Protein AF-0000000071005799 (afdb_homodimer)

Organism: Aspergillus flavus (strain ATCC 200026 / FGSC A1120 / IAM 13836 / NRRL 3357 / JCM 12722 / SRRC 167) (NCBI:txid332952)

Radius of gyration: 24.57 Å; Cα contacts (8 Å, |Δi|>4): 474; chains: 2; bounding box: 62×79×65 Å

Structure (mmCIF, N/CA/C/O backbone):
data_AF-0000000071005799-model_v1
#
loop_
_entity.id
_entity.type
_entity.pdbx_description
1 polymer 'Ubiquitin-like domain-containing protein'
#
loop_
_atom_site.group_PDB
_atom_site.id
_atom_site.type_symbol
_atom_site.label_atom_id
_atom_site.label_alt_id
_atom_site.label_comp_id
_atom_site.label_asym_id
_atom_site.label_entity_id
_atom_site.label_seq_id
_atom_site.pdbx_PDB_ins_code
_atom_site.Cartn_x
_atom_site.Cartn_y
_atom_site.Cartn_z
_atom_site.occupancy
_atom_site.B_iso_or_equiv
_atom_site.auth_seq_id
_atom_site.auth_comp_id
_atom_site.auth_asym_id
_atom_site.auth_atom_id
_atom_site.pdbx_PDB_model_num
ATOM 1 N N . MET A 1 1 ? -5.711 26.5 20.875 1 90.69 1 MET A N 1
ATOM 2 C CA . MET A 1 1 ? -5.883 25.547 19.797 1 90.69 1 MET A CA 1
ATOM 3 C C . MET A 1 1 ? -4.953 25.859 18.625 1 90.69 1 MET A C 1
ATOM 5 O O . MET A 1 1 ? -4.66 27.031 18.359 1 90.69 1 MET A O 1
ATOM 9 N N . THR A 1 2 ? -4.418 24.844 18.109 1 92.56 2 THR A N 1
ATOM 10 C CA . THR A 1 2 ? -3.57 24.984 16.938 1 92.56 2 THR A CA 1
ATOM 11 C C . THR A 1 2 ? -4.281 24.438 15.695 1 92.56 2 THR A C 1
ATOM 13 O O . THR A 1 2 ? -4.777 23.312 15.695 1 92.56 2 THR A O 1
ATOM 16 N N . THR A 1 3 ? -4.379 25.281 14.727 1 92.69 3 THR A N 1
ATOM 17 C CA . THR A 1 3 ? -4.961 24.859 13.453 1 92.69 3 THR A CA 1
ATOM 18 C C . THR A 1 3 ? -3.92 24.156 12.594 1 92.69 3 THR A C 1
ATOM 20 O O . THR A 1 3 ? -2.809 24.656 12.414 1 92.69 3 THR A O 1
ATOM 23 N N . VAL A 1 4 ? -4.32 23.016 12.094 1 93.69 4 VAL A N 1
ATOM 24 C CA . VAL A 1 4 ? -3.406 22.203 11.289 1 93.69 4 VAL A CA 1
ATOM 25 C C . VAL A 1 4 ? -3.977 22.031 9.883 1 93.69 4 VAL A C 1
ATOM 27 O O . VAL A 1 4 ? -5.152 21.688 9.727 1 93.69 4 VAL A O 1
ATOM 30 N N . TYR A 1 5 ? -3.197 22.375 8.875 1 91.25 5 TYR A N 1
ATOM 31 C CA . TYR A 1 5 ? -3.424 21.984 7.484 1 91.25 5 TYR A CA 1
ATOM 32 C C . TYR A 1 5 ? -2.602 20.766 7.113 1 91.25 5 TYR A C 1
ATOM 34 O O . TYR A 1 5 ? -1.376 20.844 7.008 1 91.25 5 TYR A O 1
ATOM 42 N N . LEU A 1 6 ? -3.334 19.641 6.984 1 92.19 6 LEU A N 1
ATOM 43 C CA . LEU A 1 6 ? -2.67 18.375 6.703 1 92.19 6 LEU A CA 1
ATOM 44 C C . LEU A 1 6 ? -2.889 17.953 5.25 1 92.19 6 LEU A C 1
ATOM 46 O O . LEU A 1 6 ? -4.027 17.891 4.785 1 92.19 6 LEU A O 1
ATOM 50 N N . ARG A 1 7 ? -1.854 17.625 4.621 1 86.81 7 ARG A N 1
ATOM 51 C CA . ARG A 1 7 ? -1.967 17.141 3.248 1 86.81 7 ARG A CA 1
ATOM 52 C C . ARG A 1 7 ? -2.709 15.805 3.193 1 86.81 7 ARG A C 1
ATOM 54 O O . ARG A 1 7 ? -2.445 14.906 3.996 1 86.81 7 ARG A O 1
ATOM 61 N N . SER A 1 8 ? -3.586 15.75 2.225 1 86.94 8 SER A N 1
ATOM 62 C CA . SER A 1 8 ? -4.367 14.523 2.057 1 86.94 8 SER A CA 1
ATOM 63 C C . SER A 1 8 ? -3.947 13.766 0.803 1 86.94 8 SER A C 1
ATOM 65 O O . SER A 1 8 ? -3.133 14.258 0.018 1 86.94 8 SER A O 1
ATOM 67 N N . PRO A 1 9 ? -4.492 12.539 0.6 1 82.81 9 PRO A N 1
ATOM 68 C CA . PRO A 1 9 ? -4.129 11.711 -0.552 1 82.81 9 PRO A CA 1
ATOM 69 C C . PRO A 1 9 ? -4.449 12.383 -1.887 1 82.81 9 PRO A C 1
ATOM 71 O O . PRO A 1 9 ? -3.799 12.094 -2.895 1 82.81 9 PRO A O 1
ATOM 74 N N . ASP A 1 10 ? -5.43 13.133 -1.899 1 78.69 10 ASP A N 1
ATOM 75 C CA . ASP A 1 10 ? -5.816 13.742 -3.168 1 78.69 10 ASP A CA 1
ATOM 76 C C . ASP A 1 10 ? -5.141 15.102 -3.352 1 78.69 10 ASP A C 1
ATOM 78 O O . ASP A 1 10 ? -5.418 15.812 -4.32 1 78.69 10 ASP A O 1
ATOM 82 N N . GLY A 1 11 ? -4.332 15.445 -2.449 1 75.06 11 GLY A N 1
ATOM 83 C CA . GLY A 1 11 ? -3.576 16.688 -2.564 1 75.06 11 GLY A CA 1
ATOM 84 C C . GLY A 1 11 ? -4.25 17.859 -1.885 1 75.06 11 GLY A C 1
ATOM 85 O O . GLY A 1 11 ? -3.654 18.938 -1.751 1 75.06 11 GLY A O 1
ATOM 86 N N . ARG A 1 12 ? -5.555 17.703 -1.395 1 77.88 12 ARG A N 1
ATOM 87 C CA . ARG A 1 12 ? -6.262 18.781 -0.711 1 77.88 12 ARG A CA 1
ATOM 88 C C . ARG A 1 12 ? -6.039 18.719 0.795 1 77.88 12 ARG A C 1
ATOM 90 O O . ARG A 1 12 ? -6.137 17.641 1.396 1 77.88 12 ARG A O 1
ATOM 97 N N . PRO A 1 13 ? -5.789 19.812 1.328 1 83.56 13 PRO A N 1
ATOM 98 C CA . PRO A 1 13 ? -5.527 19.766 2.768 1 83.56 13 PRO A CA 1
ATOM 99 C C . PRO A 1 13 ? -6.781 19.484 3.588 1 83.56 13 PRO A C 1
ATOM 101 O O . PRO A 1 13 ? -7.867 19.953 3.246 1 83.56 13 PRO A O 1
ATOM 104 N N . VAL A 1 14 ? -6.656 18.688 4.59 1 90.19 14 VAL A N 1
ATOM 105 C CA . VAL A 1 14 ? -7.645 18.516 5.652 1 90.19 14 VAL A CA 1
ATOM 106 C C . VAL A 1 14 ? -7.324 19.469 6.812 1 90.19 14 VAL A C 1
ATOM 108 O O . VAL A 1 14 ? -6.168 19.562 7.238 1 90.19 14 VAL A O 1
ATOM 111 N N . VAL A 1 15 ? -8.328 20.156 7.25 1 91.75 15 VAL A N 1
ATOM 112 C CA . VAL A 1 15 ? -8.117 21.156 8.297 1 91.75 15 VAL A CA 1
ATOM 113 C C . VAL A 1 15 ? -8.781 20.688 9.594 1 91.75 15 VAL A C 1
ATOM 115 O O . VAL A 1 15 ? -9.93 20.234 9.578 1 91.75 15 VAL A O 1
ATOM 118 N N . PHE A 1 16 ? -8.023 20.75 10.633 1 94.44 16 PHE A N 1
ATOM 119 C CA . PHE A 1 16 ? -8.57 20.422 11.945 1 94.44 16 PHE A CA 1
ATOM 120 C C . PHE A 1 16 ? -7.816 21.156 13.047 1 94.44 16 PHE A C 1
ATOM 122 O O . PHE A 1 16 ? -6.773 21.75 12.797 1 94.44 16 PHE A O 1
ATOM 129 N N . GLU A 1 17 ? -8.352 21.172 14.25 1 96 17 GLU A N 1
ATOM 130 C CA . GLU A 1 17 ? -7.758 21.859 15.398 1 96 17 GLU A CA 1
ATOM 131 C C . GLU A 1 17 ? -7.207 20.844 16.406 1 96 17 GLU A C 1
ATOM 133 O O . GLU A 1 17 ? -7.77 19.766 16.594 1 96 17 GLU A O 1
ATOM 138 N N . MET A 1 18 ? -6.09 21.266 16.906 1 96.06 18 MET A N 1
ATOM 139 C CA . MET A 1 18 ? -5.477 20.484 17.969 1 96.06 18 MET A CA 1
ATOM 140 C C . MET A 1 18 ? -5.285 21.328 19.219 1 96.06 18 MET A C 1
ATOM 142 O O . MET A 1 18 ? -5 22.531 19.141 1 96.06 18 MET A O 1
ATOM 146 N N . PRO A 1 19 ? -5.453 20.719 20.422 1 94.75 19 PRO A N 1
ATOM 147 C CA . PRO A 1 19 ? -5.188 21.453 21.656 1 94.75 19 PRO A CA 1
ATOM 148 C C . PRO A 1 19 ? -3.785 22.062 21.688 1 94.75 19 PRO A C 1
ATOM 150 O O . PRO A 1 19 ? -2.85 21.5 21.109 1 94.75 19 PRO A O 1
ATOM 153 N N . ASP A 1 20 ? -3.545 23.109 22.438 1 89.44 20 ASP A N 1
ATOM 154 C CA . ASP A 1 20 ? -2.297 23.859 22.484 1 89.44 20 ASP A CA 1
ATOM 155 C C . ASP A 1 20 ? -1.166 23.016 23.062 1 89.44 20 ASP A C 1
ATOM 157 O O . ASP A 1 20 ? 0.006 23.25 22.766 1 89.44 20 ASP A O 1
ATOM 161 N N . ASN A 1 21 ? -1.52 22.062 23.875 1 94.69 21 ASN A N 1
ATOM 162 C CA . ASN A 1 21 ? -0.493 21.25 24.516 1 94.69 21 ASN A CA 1
ATOM 163 C C . ASN A 1 21 ? -0.248 19.953 23.734 1 94.69 21 ASN A C 1
ATOM 165 O O . ASN A 1 21 ? 0.374 19.031 24.266 1 94.69 21 ASN A O 1
ATOM 169 N N . SER A 1 22 ? -0.708 19.922 22.484 1 96.81 22 SER A N 1
ATOM 170 C CA . SER A 1 22 ? -0.5 18.734 21.672 1 96.81 22 SER A CA 1
ATOM 171 C C . SER A 1 22 ? 0.942 18.641 21.188 1 96.81 22 SER A C 1
ATOM 173 O O . SER A 1 22 ? 1.582 19.656 20.922 1 96.81 22 SER A O 1
ATOM 175 N N . THR A 1 23 ? 1.395 17.422 21.047 1 97.75 23 THR A N 1
ATOM 176 C CA . THR A 1 23 ? 2.736 17.156 20.531 1 97.75 23 THR A CA 1
ATOM 177 C C . THR A 1 23 ? 2.686 16.703 19.078 1 97.75 23 THR A C 1
ATOM 179 O O . THR A 1 23 ? 1.604 16.484 18.531 1 97.75 23 THR A O 1
ATOM 182 N N . VAL A 1 24 ? 3.846 16.547 18.516 1 97.69 24 VAL A N 1
ATOM 183 C CA . VAL A 1 24 ? 3.953 16.078 17.141 1 97.69 24 VAL A CA 1
ATOM 184 C C . VAL A 1 24 ? 3.465 14.641 17.031 1 97.69 24 VAL A C 1
ATOM 186 O O . VAL A 1 24 ? 2.836 14.258 16.047 1 97.69 24 VAL A O 1
ATOM 189 N N . VAL A 1 25 ? 3.701 13.844 18.062 1 97.38 25 VAL A N 1
ATOM 190 C CA . VAL A 1 25 ? 3.207 12.469 18.062 1 97.38 25 VAL A CA 1
ATOM 191 C C . VAL A 1 25 ? 1.68 12.469 18.062 1 97.38 25 VAL A C 1
ATOM 193 O O . VAL A 1 25 ? 1.053 11.664 17.359 1 97.38 25 VAL A O 1
ATOM 196 N N . ASP A 1 26 ? 1.092 13.352 18.828 1 97.69 26 ASP A N 1
ATOM 197 C CA . ASP A 1 26 ? -0.359 13.508 18.812 1 97.69 26 ASP A CA 1
ATOM 198 C C . ASP A 1 26 ? -0.853 13.859 17.406 1 97.69 26 ASP A C 1
ATOM 200 O O . ASP A 1 26 ? -1.878 13.344 16.953 1 97.69 26 ASP A O 1
ATOM 204 N N . LEU A 1 27 ? -0.133 14.734 16.812 1 97.75 27 LEU A N 1
ATOM 205 C CA . LEU A 1 27 ? -0.478 15.18 15.461 1 97.75 27 LEU A CA 1
ATOM 206 C C . LEU A 1 27 ? -0.455 14.008 14.484 1 97.75 27 LEU A C 1
ATOM 208 O O . LEU A 1 27 ? -1.369 13.859 13.664 1 97.75 27 LEU A O 1
ATOM 212 N N . VAL A 1 28 ? 0.558 13.203 14.523 1 97.25 28 VAL A N 1
ATOM 213 C CA . VAL A 1 28 ? 0.684 12.062 13.625 1 97.25 28 VAL A CA 1
ATOM 214 C C . VAL A 1 28 ? -0.489 11.109 13.844 1 97.25 28 VAL A C 1
ATOM 216 O O . VAL A 1 28 ? -1.118 10.664 12.875 1 97.25 28 VAL A O 1
ATOM 219 N N . ASN A 1 29 ? -0.794 10.852 15.047 1 97.19 29 ASN A N 1
ATOM 220 C CA . ASN A 1 29 ? -1.911 9.969 15.359 1 97.19 29 ASN A CA 1
ATOM 221 C C . ASN A 1 29 ? -3.236 10.547 14.867 1 97.19 29 ASN A C 1
ATOM 223 O O . ASN A 1 29 ? -4.02 9.844 14.227 1 97.19 29 ASN A O 1
ATOM 227 N N . ARG A 1 30 ? -3.453 11.789 15.18 1 97.38 30 ARG A N 1
ATOM 228 C CA . ARG A 1 30 ? -4.664 12.469 14.727 1 97.38 30 ARG A CA 1
ATOM 229 C C . ARG A 1 30 ? -4.719 12.531 13.203 1 97.38 30 ARG A C 1
ATOM 231 O O . ARG A 1 30 ? -5.789 12.383 12.609 1 97.38 30 ARG A O 1
ATOM 238 N N . GLY A 1 31 ? -3.553 12.75 12.594 1 96.75 31 GLY A N 1
ATOM 239 C CA . GLY A 1 31 ? -3.473 12.805 11.148 1 96.75 31 GLY A CA 1
ATOM 240 C C . GLY A 1 31 ? -3.967 11.539 10.469 1 96.75 31 GLY A C 1
ATOM 241 O O . GLY A 1 31 ? -4.719 11.609 9.492 1 96.75 31 GLY A O 1
ATOM 242 N N . PHE A 1 32 ? -3.566 10.438 11.008 1 96.12 32 PHE A N 1
ATOM 243 C CA . PHE A 1 32 ? -4.035 9.172 10.438 1 96.12 32 PHE A CA 1
ATOM 244 C C . PHE A 1 32 ? -5.551 9.07 10.531 1 96.12 32 PHE A C 1
ATOM 246 O O . PHE A 1 32 ? -6.203 8.578 9.609 1 96.12 32 PHE A O 1
ATOM 253 N N . GLN A 1 33 ? -6.098 9.508 11.578 1 95.94 33 GLN A N 1
ATOM 254 C CA . GLN A 1 33 ? -7.539 9.469 11.789 1 95.94 33 GLN A CA 1
ATOM 255 C C . GLN A 1 33 ? -8.258 10.391 10.805 1 95.94 33 GLN A C 1
ATOM 257 O O . GLN A 1 33 ? -9.25 9.992 10.188 1 95.94 33 GLN A O 1
ATOM 262 N N . GLU A 1 34 ? -7.727 11.57 10.672 1 95.81 34 GLU A N 1
ATOM 263 C CA . GLU A 1 34 ? -8.352 12.555 9.805 1 95.81 34 GLU A CA 1
ATOM 264 C C . GLU A 1 34 ? -8.266 12.133 8.336 1 95.81 34 GLU A C 1
ATOM 266 O O . GLU A 1 34 ? -9.18 12.398 7.555 1 95.81 34 GLU A O 1
ATOM 271 N N . LEU A 1 35 ? -7.164 11.523 8.023 1 93.88 35 LEU A N 1
ATOM 272 C CA . LEU A 1 35 ? -6.945 11.094 6.652 1 93.88 35 LEU A CA 1
ATOM 273 C C . LEU A 1 35 ? -7.688 9.789 6.367 1 93.88 35 LEU A C 1
ATOM 275 O O . LEU A 1 35 ? -7.832 9.398 5.207 1 93.88 35 LEU A O 1
ATOM 279 N N . LYS A 1 36 ? -8.133 9.109 7.406 1 91.94 36 LYS A N 1
ATOM 280 C CA . LYS A 1 36 ? -8.812 7.824 7.301 1 91.94 36 LYS A CA 1
ATOM 281 C C . LYS A 1 36 ? -7.941 6.793 6.598 1 91.94 36 LYS A C 1
ATOM 283 O O . LYS A 1 36 ? -8.398 6.113 5.672 1 91.94 36 LYS A O 1
ATOM 288 N N . ILE A 1 37 ? -6.668 6.828 6.914 1 91 37 ILE A N 1
ATOM 289 C CA . ILE A 1 37 ? -5.75 5.82 6.391 1 91 37 ILE A CA 1
ATOM 290 C C . ILE A 1 37 ? -5.176 5 7.543 1 91 37 ILE A C 1
ATOM 292 O O . ILE A 1 37 ? -5.188 5.441 8.695 1 91 37 ILE A O 1
ATOM 296 N N . LYS A 1 38 ? -4.742 3.842 7.191 1 83.31 38 LYS A N 1
ATOM 297 C CA . LYS A 1 38 ? -4.125 2.982 8.195 1 83.31 38 LYS A CA 1
ATOM 298 C C . LYS A 1 38 ? -2.787 3.551 8.664 1 83.31 38 LYS A C 1
ATOM 300 O O . LYS A 1 38 ? -1.974 3.984 7.844 1 83.31 38 LYS A O 1
ATOM 305 N N . PRO A 1 39 ? -2.619 3.533 9.969 1 89.12 39 PRO A N 1
ATOM 306 C CA . PRO A 1 39 ? -1.32 3.994 10.469 1 89.12 39 PRO A CA 1
ATOM 307 C C . PRO A 1 39 ? -0.152 3.184 9.914 1 89.12 39 PRO A C 1
ATOM 309 O O . PRO A 1 39 ? -0.272 1.969 9.727 1 89.12 39 PRO A O 1
ATOM 312 N N . MET A 1 40 ? 0.857 3.836 9.57 1 88.06 40 MET A N 1
ATOM 313 C CA . MET A 1 40 ? 2.076 3.191 9.094 1 88.06 40 MET A CA 1
ATOM 314 C C . MET A 1 40 ? 3.246 3.475 10.031 1 88.06 40 MET A C 1
ATOM 316 O O . MET A 1 40 ? 3.398 4.598 10.516 1 88.06 40 MET A O 1
ATOM 320 N N . GLU A 1 41 ? 3.934 2.439 10.141 1 83.81 41 GLU A N 1
ATOM 321 C CA . GLU A 1 41 ? 5.117 2.588 10.984 1 83.81 41 GLU A CA 1
ATOM 322 C C . GLU A 1 41 ? 6.098 3.596 10.383 1 83.81 41 GLU A C 1
ATOM 324 O O . GLU A 1 41 ? 6.188 3.73 9.164 1 83.81 41 GLU A O 1
ATOM 329 N N . PHE A 1 42 ? 6.785 4.434 11.234 1 88.75 42 PHE A N 1
ATOM 330 C CA . PHE A 1 42 ? 7.879 5.336 10.891 1 88.75 42 PHE A CA 1
ATOM 331 C C . PHE A 1 42 ? 7.344 6.602 10.234 1 88.75 42 PHE A C 1
ATOM 333 O O . PHE A 1 42 ? 8.109 7.383 9.664 1 88.75 42 PHE A O 1
ATOM 340 N N . ALA A 1 43 ? 6.027 6.652 10.273 1 93.81 43 ALA A N 1
ATOM 341 C CA . ALA A 1 43 ? 5.469 7.898 9.75 1 93.81 43 ALA A CA 1
ATOM 342 C C . ALA A 1 43 ? 5.914 9.094 10.586 1 93.81 43 ALA A C 1
ATOM 344 O O . ALA A 1 43 ? 5.949 9.023 11.82 1 93.81 43 ALA A O 1
ATOM 345 N N . LYS A 1 44 ? 6.281 10.164 9.922 1 94.62 44 LYS A N 1
ATOM 346 C CA . LYS A 1 44 ? 6.695 11.406 10.555 1 94.62 44 LYS A CA 1
ATOM 347 C C . LYS A 1 44 ? 5.918 12.594 10 1 94.62 44 LYS A C 1
ATOM 349 O O . LYS A 1 44 ? 5.34 12.516 8.914 1 94.62 44 LYS A O 1
ATOM 354 N N . ALA A 1 45 ? 5.926 13.586 10.797 1 95.56 45 ALA A N 1
ATOM 355 C CA . ALA A 1 45 ? 5.348 14.844 10.352 1 95.56 45 ALA A CA 1
ATOM 356 C C . ALA A 1 45 ? 6.426 15.789 9.82 1 95.56 45 ALA A C 1
ATOM 358 O O . ALA A 1 45 ? 7.52 15.867 10.391 1 95.56 45 ALA A O 1
ATOM 359 N N . TYR A 1 46 ? 6.078 16.5 8.742 1 92.44 46 TYR A N 1
ATOM 360 C CA . TYR A 1 46 ? 7.012 17.422 8.109 1 92.44 46 TYR A CA 1
ATOM 361 C C . TYR A 1 46 ? 6.363 18.797 7.895 1 92.44 46 TYR A C 1
ATOM 363 O O . TYR A 1 46 ? 5.188 18.875 7.535 1 92.44 46 TYR A O 1
ATOM 371 N N . MET A 1 47 ? 7.105 19.75 8.109 1 90.56 47 MET A N 1
ATOM 372 C CA . MET A 1 47 ? 6.84 21.094 7.605 1 90.56 47 MET A CA 1
ATOM 373 C C . MET A 1 47 ? 7.848 21.484 6.527 1 90.56 47 MET A C 1
ATOM 375 O O . MET A 1 47 ? 9.031 21.656 6.816 1 90.56 47 MET A O 1
ATOM 379 N N . GLY A 1 48 ? 7.309 21.469 5.293 1 82 48 GLY A N 1
ATOM 380 C CA . GLY A 1 48 ? 8.281 21.531 4.215 1 82 48 GLY A CA 1
ATOM 381 C C . GLY A 1 48 ? 9.188 20.312 4.168 1 82 48 GLY A C 1
ATOM 382 O O . GLY A 1 48 ? 8.711 19.172 4.152 1 82 48 GLY A O 1
ATOM 383 N N . ASP A 1 49 ? 10.477 20.562 4.215 1 83.25 49 ASP A N 1
ATOM 384 C CA . ASP A 1 49 ? 11.438 19.469 4.137 1 83.25 49 ASP A CA 1
ATOM 385 C C . ASP A 1 49 ? 11.961 19.094 5.523 1 83.25 49 ASP A C 1
ATOM 387 O O . ASP A 1 49 ? 12.758 18.172 5.664 1 83.25 49 ASP A O 1
ATOM 391 N N . GLN A 1 50 ? 11.398 19.719 6.504 1 88.06 50 GLN A N 1
ATOM 392 C CA . GLN A 1 50 ? 11.906 19.5 7.852 1 88.06 50 GLN A CA 1
ATOM 393 C C . GLN A 1 50 ? 11.008 18.547 8.625 1 88.06 50 GLN A C 1
ATOM 395 O O . GLN A 1 50 ? 9.805 18.766 8.742 1 88.06 50 GLN A O 1
ATOM 400 N N . SER A 1 51 ? 11.641 17.531 9.055 1 93.12 51 SER A N 1
ATOM 401 C CA . SER A 1 51 ? 10.914 16.625 9.938 1 93.12 51 SER A CA 1
ATOM 402 C C . SER A 1 51 ? 10.773 17.219 11.336 1 93.12 51 SER A C 1
ATOM 404 O O . SER A 1 51 ? 11.711 17.812 11.867 1 93.12 51 SER A O 1
ATOM 406 N N . LEU A 1 52 ? 9.625 17.031 11.922 1 96.19 52 LEU A N 1
ATOM 407 C CA . LEU A 1 52 ? 9.359 17.562 13.258 1 96.19 52 LEU A CA 1
ATOM 408 C C . LEU A 1 52 ? 9.672 16.516 14.32 1 96.19 52 LEU A C 1
ATOM 410 O O . LEU A 1 52 ? 9.242 15.359 14.219 1 96.19 52 LEU A O 1
ATOM 414 N N . PRO A 1 53 ? 10.453 16.906 15.367 1 96.19 53 PRO A N 1
ATOM 415 C CA . PRO A 1 53 ? 10.711 15.953 16.453 1 96.19 53 PRO A CA 1
ATOM 416 C C . PRO A 1 53 ? 9.438 15.516 17.156 1 96.19 53 PRO A C 1
ATOM 418 O O . PRO A 1 53 ? 8.602 16.359 17.516 1 96.19 53 PRO A O 1
ATOM 421 N N . VAL A 1 54 ? 9.281 14.25 17.422 1 94.44 54 VAL A N 1
ATOM 422 C CA . VAL A 1 54 ? 8.031 13.609 17.844 1 94.44 54 VAL A CA 1
ATOM 423 C C . VAL A 1 54 ? 7.602 14.156 19.203 1 94.44 54 VAL A C 1
ATOM 425 O O . VAL A 1 54 ? 6.41 14.219 19.5 1 94.44 54 VAL A O 1
ATOM 428 N N . ASN A 1 55 ? 8.492 14.625 20 1 96.06 55 ASN A N 1
ATOM 429 C CA . ASN A 1 55 ? 8.164 15.023 21.359 1 96.06 55 ASN A CA 1
ATOM 430 C C . ASN A 1 55 ? 7.914 16.516 21.469 1 96.06 55 ASN A C 1
ATOM 432 O O . ASN A 1 55 ? 7.492 17.016 22.516 1 96.06 55 ASN A O 1
ATOM 436 N N . ASP A 1 56 ? 8.156 17.25 20.406 1 96.81 56 ASP A N 1
ATOM 437 C CA . ASP A 1 56 ? 7.965 18.688 20.453 1 96.81 56 ASP A CA 1
ATOM 438 C C . ASP A 1 56 ? 6.488 19.047 20.594 1 96.81 56 ASP A C 1
ATOM 440 O O . ASP A 1 56 ? 5.621 18.344 20.078 1 96.81 56 ASP A O 1
ATOM 444 N N . LEU A 1 57 ? 6.301 20.125 21.297 1 96.62 57 LEU A N 1
ATOM 445 C CA . LEU A 1 57 ? 4.973 20.734 21.281 1 96.62 57 LEU A CA 1
ATOM 446 C C . LEU A 1 57 ? 4.695 21.391 19.938 1 96.62 57 LEU A C 1
ATOM 448 O O . LEU A 1 57 ? 5.586 22 19.344 1 96.62 57 LEU A O 1
ATOM 452 N N . LEU A 1 58 ? 3.467 21.297 19.406 1 95.88 58 LEU A N 1
ATOM 453 C CA . LEU A 1 58 ? 3.105 21.891 18.125 1 95.88 58 LEU A CA 1
ATOM 454 C C . LEU A 1 58 ? 3.348 23.391 18.125 1 95.88 58 LEU A C 1
ATOM 456 O O . LEU A 1 58 ? 3.807 23.953 17.125 1 95.88 58 LEU A O 1
ATOM 460 N N . LYS A 1 59 ? 3.045 24.016 19.281 1 92.56 59 LYS A N 1
ATOM 461 C CA . LYS A 1 59 ? 3.15 25.469 19.391 1 92.56 59 LYS A CA 1
ATOM 462 C C . LYS A 1 59 ? 4.582 25.938 19.141 1 92.56 59 LYS A C 1
ATOM 464 O O . LYS A 1 59 ? 4.805 27.094 18.75 1 92.56 59 LYS A O 1
ATOM 469 N N . GLU A 1 60 ? 5.547 25.078 19.359 1 93.25 60 GLU A N 1
ATOM 470 C CA . GLU A 1 60 ? 6.953 25.422 19.156 1 93.25 60 GLU A CA 1
ATOM 471 C C . GLU A 1 60 ? 7.262 25.578 17.672 1 93.25 60 GLU A C 1
ATOM 473 O O . GLU A 1 60 ? 8.297 26.156 17.312 1 93.25 60 GLU A O 1
ATOM 478 N N . HIS A 1 61 ? 6.426 25.078 16.828 1 93 61 HIS A N 1
ATOM 479 C CA . HIS A 1 61 ? 6.66 25.125 15.398 1 93 61 HIS A CA 1
ATOM 480 C C . HIS A 1 61 ? 5.789 26.188 14.727 1 93 61 HIS A C 1
ATOM 482 O O . HIS A 1 61 ? 5.777 26.297 13.5 1 93 61 HIS A O 1
ATOM 488 N N . GLN A 1 62 ? 5.02 26.828 15.516 1 89.19 62 GLN A N 1
ATOM 489 C CA . GLN A 1 62 ? 4.23 27.953 15.008 1 89.19 62 GLN A CA 1
ATOM 490 C C . GLN A 1 62 ? 5.039 29.234 15.008 1 89.19 62 GLN A C 1
ATOM 492 O O . GLN A 1 62 ? 5.758 29.531 15.969 1 89.19 62 GLN A O 1
ATOM 497 N N . SER A 1 63 ? 5.059 29.938 13.852 1 81.44 63 SER A N 1
ATOM 498 C CA . SER A 1 63 ? 5.777 31.219 13.781 1 81.44 63 SER A CA 1
ATOM 499 C C . SER A 1 63 ? 5.137 32.25 14.688 1 81.44 63 SER A C 1
ATOM 501 O O . SER A 1 63 ? 5.836 33.031 15.328 1 81.44 63 SER A O 1
ATOM 503 N N . ASP A 1 64 ? 3.838 32.375 14.641 1 82.06 64 ASP A N 1
ATOM 504 C CA . ASP A 1 64 ? 3.059 33.281 15.469 1 82.06 64 ASP A CA 1
ATOM 505 C C . ASP A 1 64 ? 1.834 32.594 16.047 1 82.06 64 ASP A C 1
ATOM 507 O O . ASP A 1 64 ? 1.387 31.562 15.531 1 82.06 64 ASP A O 1
ATOM 511 N N . GLU A 1 65 ? 1.494 33.219 17.078 1 77.62 65 GLU A N 1
ATOM 512 C CA . GLU A 1 65 ? 0.283 32.688 17.688 1 77.62 65 GLU A CA 1
ATOM 513 C C . GLU A 1 65 ? -0.892 32.719 16.719 1 77.62 65 GLU A C 1
ATOM 515 O O . GLU A 1 65 ? -1.104 33.719 16.031 1 77.62 65 GLU A O 1
ATOM 520 N N . GLY A 1 66 ? -1.49 31.625 16.531 1 77.69 66 GLY A N 1
ATOM 521 C CA . GLY A 1 66 ? -2.691 31.594 15.711 1 77.69 66 GLY A CA 1
ATOM 522 C C . GLY A 1 66 ? -2.426 31.156 14.281 1 77.69 66 GLY A C 1
ATOM 523 O O . GLY A 1 66 ? -3.361 30.922 13.516 1 77.69 66 GLY A O 1
ATOM 524 N N . VAL A 1 67 ? -1.073 31.172 13.914 1 83.94 67 VAL A N 1
ATOM 525 C CA . VAL A 1 67 ? -0.751 30.766 12.555 1 83.94 67 VAL A CA 1
ATOM 526 C C . VAL A 1 67 ? -0.905 29.25 12.422 1 83.94 67 VAL A C 1
ATOM 528 O O . VAL A 1 67 ? -0.445 28.484 13.281 1 83.94 67 VAL A O 1
ATOM 531 N N . ALA A 1 68 ? -1.57 28.859 11.438 1 88.5 68 ALA A N 1
ATOM 532 C CA . ALA A 1 68 ? -1.828 27.438 11.195 1 88.5 68 ALA A CA 1
ATOM 533 C C . ALA A 1 68 ? -0.547 26.703 10.805 1 88.5 68 ALA A C 1
ATOM 535 O O . ALA A 1 68 ? 0.346 27.297 10.195 1 88.5 68 ALA A O 1
ATOM 536 N N . LEU A 1 69 ? -0.485 25.516 11.242 1 91.5 69 LEU A N 1
ATOM 537 C CA . LEU A 1 69 ? 0.635 24.656 10.852 1 91.5 69 LEU A CA 1
ATOM 538 C C . LEU A 1 69 ? 0.335 23.922 9.547 1 91.5 69 LEU A C 1
ATOM 540 O O . LEU A 1 69 ? -0.692 23.25 9.438 1 91.5 69 LEU A O 1
ATOM 544 N N . GLU A 1 70 ? 1.172 24.062 8.609 1 89 70 GLU A N 1
ATOM 545 C CA . GLU A 1 70 ? 1.103 23.281 7.375 1 89 70 GLU A CA 1
ATOM 546 C C . GLU A 1 70 ? 2.021 22.062 7.434 1 89 70 GLU A C 1
ATOM 548 O O . GLU A 1 70 ? 3.246 22.203 7.434 1 89 70 GLU A O 1
ATOM 553 N N . VAL A 1 71 ? 1.327 20.922 7.453 1 91.69 71 VAL A N 1
ATOM 554 C CA . VAL A 1 71 ? 2.137 19.734 7.711 1 91.69 71 VAL A CA 1
ATOM 555 C C . VAL A 1 71 ? 1.78 18.641 6.711 1 91.69 71 VAL A C 1
ATOM 557 O O . VAL A 1 71 ? 0.714 18.672 6.09 1 91.69 71 VAL A O 1
ATOM 560 N N . ARG A 1 72 ? 2.637 17.75 6.508 1 91.12 72 ARG A N 1
ATOM 561 C CA . ARG A 1 72 ? 2.4 16.484 5.812 1 91.12 72 ARG A CA 1
ATOM 562 C C . ARG A 1 72 ? 2.963 15.312 6.605 1 91.12 72 ARG A C 1
ATOM 564 O O . ARG A 1 72 ? 3.908 15.469 7.379 1 91.12 72 ARG A O 1
ATOM 571 N N . LEU A 1 73 ? 2.311 14.25 6.406 1 93.75 73 LEU A N 1
ATOM 572 C CA . LEU A 1 73 ? 2.871 13 6.926 1 93.75 73 LEU A CA 1
ATOM 573 C C . LEU A 1 73 ? 3.627 12.25 5.832 1 93.75 73 LEU A C 1
ATOM 575 O O . LEU A 1 73 ? 3.264 12.328 4.656 1 93.75 73 LEU A O 1
ATOM 579 N N . ALA A 1 74 ? 4.676 11.609 6.242 1 92.38 74 ALA A N 1
ATOM 580 C CA . ALA A 1 74 ? 5.438 10.844 5.254 1 92.38 74 ALA A CA 1
ATOM 581 C C . ALA A 1 74 ? 6.148 9.664 5.902 1 92.38 74 ALA A C 1
ATOM 583 O O . ALA A 1 74 ? 6.414 9.672 7.105 1 92.38 74 ALA A O 1
ATOM 584 N N . VAL A 1 75 ? 6.398 8.727 5.121 1 91 75 VAL A N 1
ATOM 585 C CA . VAL A 1 75 ? 7.234 7.582 5.48 1 91 75 VAL A CA 1
ATOM 586 C C . VAL A 1 75 ? 8.414 7.484 4.516 1 91 75 VAL A C 1
ATOM 588 O O . VAL A 1 75 ? 8.375 8.039 3.414 1 91 75 VAL A O 1
ATOM 591 N N . PRO A 1 76 ? 9.484 6.82 4.938 1 87.88 76 PRO A N 1
ATOM 592 C CA . PRO A 1 76 ? 10.625 6.645 4.031 1 87.88 76 PRO A CA 1
ATOM 593 C C . PRO A 1 76 ? 10.234 5.949 2.729 1 87.88 76 PRO A C 1
ATOM 595 O O . PRO A 1 76 ? 9.344 5.094 2.723 1 87.88 76 PRO A O 1
ATOM 598 N N . ASN A 1 77 ? 10.922 6.227 1.654 1 85.12 77 ASN A N 1
ATOM 599 C CA . ASN A 1 77 ? 10.656 5.668 0.331 1 85.12 77 ASN A CA 1
ATOM 600 C C . ASN A 1 77 ? 10.734 4.145 0.338 1 85.12 77 ASN A C 1
ATOM 602 O O . ASN A 1 77 ? 10.016 3.48 -0.412 1 85.12 77 ASN A O 1
ATOM 606 N N . GLU A 1 78 ? 11.602 3.641 1.23 1 87.12 78 GLU A N 1
ATOM 607 C CA . GLU A 1 78 ? 11.75 2.191 1.307 1 87.12 78 GLU A CA 1
ATOM 608 C C . GLU A 1 78 ? 10.438 1.522 1.715 1 87.12 78 GLU A C 1
ATOM 610 O O . GLU A 1 78 ? 10.094 0.456 1.202 1 87.12 78 GLU A O 1
ATOM 615 N N . ILE A 1 79 ? 9.789 2.178 2.57 1 88.81 79 ILE A N 1
ATOM 616 C CA . ILE A 1 79 ? 8.516 1.655 3.053 1 88.81 79 ILE A CA 1
ATOM 617 C C . ILE A 1 79 ? 7.461 1.783 1.96 1 88.81 79 ILE A C 1
ATOM 619 O O . ILE A 1 79 ? 6.688 0.852 1.723 1 88.81 79 ILE A O 1
ATOM 623 N N . LEU A 1 80 ? 7.453 2.943 1.343 1 88.81 80 LEU A N 1
ATOM 624 C CA . LEU A 1 80 ? 6.508 3.146 0.249 1 88.81 80 LEU A CA 1
ATOM 625 C C . LEU A 1 80 ? 6.766 2.154 -0.88 1 88.81 80 LEU A C 1
ATOM 627 O O . LEU A 1 80 ? 5.82 1.617 -1.466 1 88.81 80 LEU A O 1
ATOM 631 N N . TYR A 1 81 ? 8.078 1.952 -1.194 1 88.25 81 TYR A N 1
ATOM 632 C CA . TYR A 1 81 ? 8.469 1.016 -2.244 1 88.25 81 TYR A CA 1
ATOM 633 C C . TYR A 1 81 ? 7.891 -0.37 -1.975 1 88.25 81 TYR A C 1
ATOM 635 O O . TYR A 1 81 ? 7.301 -0.988 -2.863 1 88.25 81 TYR A O 1
ATOM 643 N N . ASP A 1 82 ? 7.965 -0.798 -0.782 1 89.38 82 ASP A N 1
ATOM 644 C CA . ASP A 1 82 ? 7.449 -2.111 -0.406 1 89.38 82 ASP A CA 1
ATOM 645 C C . ASP A 1 82 ? 5.934 -2.172 -0.57 1 89.38 82 ASP A C 1
ATOM 647 O O . ASP A 1 82 ? 5.391 -3.18 -1.033 1 89.38 82 ASP A O 1
ATOM 651 N N . SER A 1 83 ? 5.324 -1.115 -0.211 1 89.5 83 SER A N 1
ATOM 652 C CA . SER A 1 83 ? 3.875 -1.056 -0.345 1 89.5 83 SER A CA 1
ATOM 653 C C . SER A 1 83 ? 3.451 -1.099 -1.81 1 89.5 83 SER A C 1
ATOM 655 O O . SER A 1 83 ? 2.512 -1.811 -2.168 1 89.5 83 SER A O 1
ATOM 657 N N . VAL A 1 84 ? 4.117 -0.374 -2.578 1 88.81 84 VAL A N 1
ATOM 658 C CA . VAL A 1 84 ? 3.793 -0.316 -4 1 88.81 84 VAL A CA 1
ATOM 659 C C . VAL A 1 84 ? 4.039 -1.679 -4.641 1 88.81 84 VAL A C 1
ATOM 661 O O . VAL A 1 84 ? 3.254 -2.131 -5.477 1 88.81 84 VAL A O 1
ATOM 664 N N . ARG A 1 85 ? 5.074 -2.35 -4.27 1 89.81 85 ARG A N 1
ATOM 665 C CA . ARG A 1 85 ? 5.363 -3.689 -4.773 1 89.81 85 ARG A CA 1
ATOM 666 C C . ARG A 1 85 ? 4.238 -4.66 -4.426 1 89.81 85 ARG A C 1
ATOM 668 O O . ARG A 1 85 ? 3.865 -5.504 -5.242 1 89.81 85 ARG A O 1
ATOM 675 N N . SER A 1 86 ? 3.762 -4.512 -3.244 1 91.19 86 SER A N 1
ATOM 676 C CA . SER A 1 86 ? 2.65 -5.359 -2.828 1 91.19 86 SER A CA 1
ATOM 677 C C . SER A 1 86 ? 1.413 -5.109 -3.684 1 91.19 86 SER A C 1
ATOM 679 O O . SER A 1 86 ? 0.748 -6.055 -4.113 1 91.19 86 SER A O 1
ATOM 681 N N . ILE A 1 87 ? 1.185 -3.889 -3.9 1 90 87 ILE A N 1
ATOM 682 C CA . ILE A 1 87 ? 0.029 -3.529 -4.715 1 90 87 ILE A CA 1
ATOM 683 C C . ILE A 1 87 ? 0.185 -4.109 -6.117 1 90 87 ILE A C 1
ATOM 685 O O . ILE A 1 87 ? -0.76 -4.676 -6.672 1 90 87 ILE A O 1
ATOM 689 N N . ALA A 1 88 ? 1.311 -4.016 -6.633 1 87.88 88 ALA A N 1
ATOM 690 C CA . ALA A 1 88 ? 1.583 -4.516 -7.98 1 87.88 88 ALA A CA 1
ATOM 691 C C . ALA A 1 88 ? 1.405 -6.031 -8.047 1 87.88 88 ALA A C 1
ATOM 693 O O . ALA A 1 88 ? 0.84 -6.551 -9.016 1 87.88 88 ALA A O 1
ATOM 694 N N . ALA A 1 89 ? 1.867 -6.629 -7.059 1 89.19 89 ALA A N 1
ATOM 695 C CA . ALA A 1 89 ? 1.83 -8.086 -7.031 1 89.19 89 ALA A CA 1
ATOM 696 C C . ALA A 1 89 ? 0.402 -8.594 -6.852 1 89.19 89 ALA A C 1
ATOM 698 O O . ALA A 1 89 ? 0.052 -9.672 -7.352 1 89.19 89 ALA A O 1
ATOM 699 N N . LEU A 1 90 ? -0.41 -7.797 -6.176 1 90.5 90 LEU A N 1
ATOM 700 C CA . LEU A 1 90 ? -1.697 -8.32 -5.727 1 90.5 90 LEU A CA 1
ATOM 701 C C . LEU A 1 90 ? -2.844 -7.676 -6.5 1 90.5 90 LEU A C 1
ATOM 703 O O . LEU A 1 90 ? -4.012 -7.875 -6.168 1 90.5 90 LEU A O 1
ATOM 707 N N . SER A 1 91 ? -2.488 -6.891 -7.402 1 84 91 SER A N 1
ATOM 708 C CA . SER A 1 91 ? -3.525 -6.297 -8.242 1 84 91 SER A CA 1
ATOM 709 C C . SER A 1 91 ? -4.223 -7.355 -9.086 1 84 91 SER A C 1
ATOM 711 O O . SER A 1 91 ? -3.609 -8.359 -9.469 1 84 91 SER A O 1
ATOM 713 N N . SER A 1 92 ? -5.488 -7.195 -9.414 1 74.06 92 SER A N 1
ATOM 714 C CA . SER A 1 92 ? -6.32 -8.172 -10.109 1 74.06 92 SER A CA 1
ATOM 715 C C . SER A 1 92 ? -6.051 -8.156 -11.609 1 74.06 92 SER A C 1
ATOM 717 O O . SER A 1 92 ? -6.609 -8.969 -12.352 1 74.06 92 SER A O 1
ATOM 719 N N . ASP A 1 93 ? -5.211 -7.309 -12.039 1 67.31 93 ASP A N 1
ATOM 720 C CA . ASP A 1 93 ? -4.957 -7.27 -13.477 1 67.31 93 ASP A CA 1
ATOM 721 C C . ASP A 1 93 ? -4.488 -8.633 -13.984 1 67.31 93 ASP A C 1
ATOM 723 O O . ASP A 1 93 ? -3.795 -9.359 -13.273 1 67.31 93 ASP A O 1
ATOM 727 N N . THR A 1 94 ? -5.156 -9.125 -14.953 1 58.72 94 THR A N 1
ATOM 728 C CA . THR A 1 94 ? -4.891 -10.438 -15.516 1 58.72 94 THR A CA 1
ATOM 729 C C . THR A 1 94 ? -3.553 -10.453 -16.25 1 58.72 94 THR A C 1
ATOM 731 O O . THR A 1 94 ? -3.229 -9.508 -16.984 1 58.72 94 THR A O 1
ATOM 734 N N . VAL A 1 95 ? -2.609 -11.102 -15.727 1 56.25 95 VAL A N 1
ATOM 735 C CA . VAL A 1 95 ? -1.392 -11.383 -16.484 1 56.25 95 VAL A CA 1
ATOM 736 C C . VAL A 1 95 ? -1.493 -12.758 -17.125 1 56.25 95 VAL A C 1
ATOM 738 O O . VAL A 1 95 ? -1.997 -13.703 -16.516 1 56.25 95 VAL A O 1
ATOM 741 N N . TYR A 1 96 ? -1.505 -12.703 -18.469 1 53.94 96 TYR A N 1
ATOM 742 C CA . TYR A 1 96 ? -1.482 -14 -19.141 1 53.94 96 TYR A CA 1
ATOM 743 C C . TYR A 1 96 ? -0.072 -14.578 -19.156 1 53.94 96 TYR A C 1
ATOM 745 O O . TYR A 1 96 ? 0.894 -13.859 -19.438 1 53.94 96 TYR A O 1
ATOM 753 N N . PHE A 1 97 ? 0.058 -15.695 -18.375 1 54.41 97 PHE A N 1
ATOM 754 C CA . PHE A 1 97 ? 1.319 -16.422 -18.375 1 54.41 97 PHE A CA 1
ATOM 755 C C . PHE A 1 97 ? 1.289 -17.562 -19.375 1 54.41 97 PHE A C 1
ATOM 757 O O . PHE A 1 97 ? 0.335 -18.344 -19.422 1 54.41 97 PHE A O 1
ATOM 764 N N . THR A 1 98 ? 1.908 -17.406 -20.484 1 52 98 THR A N 1
A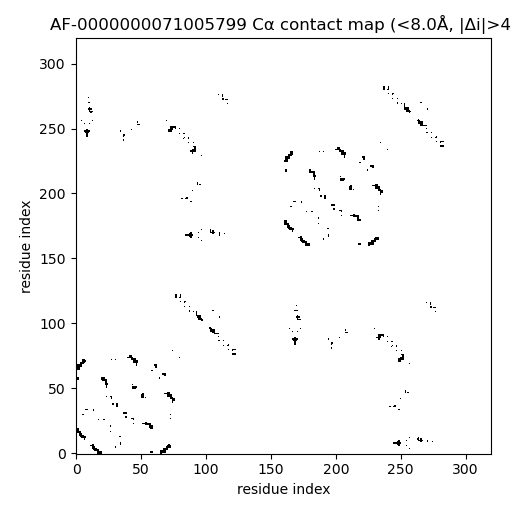TOM 765 C CA . THR A 1 98 ? 2.088 -18.531 -21.391 1 52 98 THR A CA 1
ATOM 766 C C . THR A 1 98 ? 3.418 -19.234 -21.125 1 52 98 THR A C 1
ATOM 768 O O . THR A 1 98 ? 4.484 -18.656 -21.328 1 52 98 THR A O 1
ATOM 771 N N . PRO A 1 99 ? 3.338 -20.438 -20.531 1 52.44 99 PRO A N 1
ATOM 772 C CA . PRO A 1 99 ? 4.594 -21.156 -20.312 1 52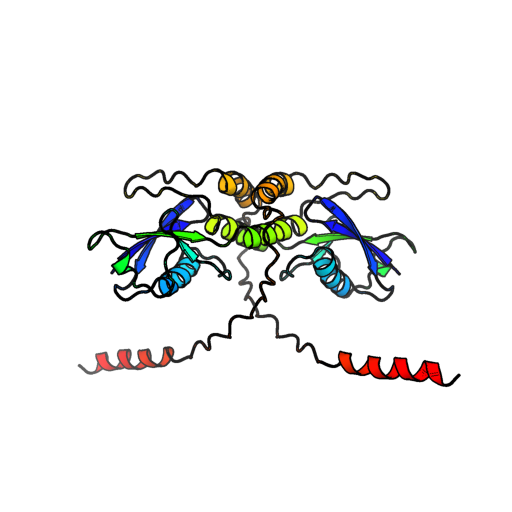.44 99 PRO A CA 1
ATOM 773 C C . PRO A 1 99 ? 5.484 -21.203 -21.547 1 52.44 99 PRO A C 1
ATOM 775 O O . PRO A 1 99 ? 5 -21.469 -22.656 1 52.44 99 PRO A O 1
ATOM 778 N N . GLY A 1 100 ? 6.848 -21 -21.203 1 53 100 GLY A N 1
ATOM 779 C CA . GLY A 1 100 ? 7.773 -21.078 -22.328 1 53 100 GLY A CA 1
ATOM 780 C C . GLY A 1 100 ? 7.879 -19.781 -23.109 1 53 100 GLY A C 1
ATOM 781 O O . GLY A 1 100 ? 8.758 -19.625 -23.953 1 53 100 GLY A O 1
ATOM 782 N N . LYS A 1 101 ? 6.75 -19.234 -23.219 1 52.72 101 LYS A N 1
ATOM 783 C CA . LYS A 1 101 ? 6.84 -17.984 -23.969 1 52.72 101 LYS A CA 1
ATOM 784 C C . LYS A 1 101 ? 7.18 -16.828 -23.031 1 52.72 101 LYS A C 1
ATOM 786 O O . LYS A 1 101 ? 6.77 -16.812 -21.859 1 52.72 101 LYS A O 1
ATOM 791 N N . GLU A 1 102 ? 8.258 -16.344 -23.203 1 45.5 102 GLU A N 1
ATOM 792 C CA . GLU A 1 102 ? 8.797 -15.227 -22.422 1 45.5 102 GLU A CA 1
ATOM 793 C C . GLU A 1 102 ? 7.691 -14.289 -21.969 1 45.5 102 GLU A C 1
ATOM 795 O O . GLU A 1 102 ? 7.73 -13.773 -20.844 1 45.5 102 GLU A O 1
ATOM 800 N N . LYS A 1 103 ? 6.961 -13.562 -22.922 1 47.25 103 LYS A N 1
ATOM 801 C CA . LYS A 1 103 ? 6.566 -12.18 -22.672 1 47.25 103 LYS A CA 1
ATOM 802 C C . LYS A 1 103 ? 5.312 -12.109 -21.797 1 47.25 103 LYS A C 1
ATOM 804 O O . LYS A 1 103 ? 4.203 -12.352 -22.281 1 47.25 103 LYS A O 1
ATOM 809 N N . ASN A 1 104 ? 5.391 -12.617 -20.75 1 47.75 104 ASN A N 1
ATOM 810 C CA . ASN A 1 104 ? 4.32 -12.352 -19.797 1 47.75 104 ASN A CA 1
ATOM 811 C C . ASN A 1 104 ? 3.857 -10.898 -19.859 1 47.75 104 ASN A C 1
ATOM 813 O O . ASN A 1 104 ? 4.668 -9.977 -19.734 1 47.75 104 ASN A O 1
ATOM 817 N N . MET A 1 105 ? 2.887 -10.695 -20.875 1 47 105 MET A N 1
ATOM 818 C CA . MET A 1 105 ? 2.402 -9.32 -20.953 1 47 105 MET A CA 1
ATOM 819 C C . MET A 1 105 ? 1.858 -8.859 -19.609 1 47 105 MET A C 1
ATOM 821 O O . MET A 1 105 ? 1.05 -9.555 -18.984 1 47 105 MET A O 1
ATOM 825 N N . PRO A 1 106 ? 2.404 -8.156 -18.938 1 48.91 106 PRO A N 1
ATOM 826 C CA . PRO A 1 106 ? 1.974 -7.629 -17.641 1 48.91 106 PRO A CA 1
ATOM 827 C C . PRO A 1 106 ? 0.548 -7.086 -17.672 1 48.91 106 PRO A C 1
ATOM 829 O O . PRO A 1 106 ? 0.085 -6.613 -18.703 1 48.91 106 PRO A O 1
ATOM 832 N N . PRO A 1 107 ? -0.328 -7.68 -16.906 1 54.12 107 PRO A N 1
ATOM 833 C CA . PRO A 1 107 ? -1.57 -6.906 -16.844 1 54.12 107 PRO A CA 1
ATOM 834 C C . PRO A 1 107 ? -1.323 -5.398 -16.766 1 54.12 107 PRO A C 1
ATOM 836 O O . PRO A 1 107 ? -0.481 -4.945 -15.984 1 54.12 107 PRO A O 1
ATOM 839 N N . GLN A 1 108 ? -1.533 -4.648 -17.922 1 57.97 108 GLN A N 1
ATOM 840 C CA . GLN A 1 108 ? -1.066 -3.357 -18.406 1 57.97 108 GLN A CA 1
ATOM 841 C C . GLN A 1 108 ? -1.556 -2.217 -17.531 1 57.97 108 GLN A C 1
ATOM 843 O O . GLN A 1 108 ? -0.814 -1.27 -17.25 1 57.97 108 GLN A O 1
ATOM 848 N N . THR A 1 109 ? -2.744 -2.398 -16.75 1 64.88 109 THR A N 1
ATOM 849 C CA . THR A 1 109 ? -3.229 -1.07 -16.391 1 64.88 109 THR A CA 1
ATOM 850 C C . THR A 1 109 ? -2.596 -0.599 -15.078 1 64.88 109 THR A C 1
ATOM 852 O O . THR A 1 109 ? -1.999 0.479 -15.031 1 64.88 109 THR A O 1
ATOM 855 N N . VAL A 1 110 ? -2.625 -1.503 -14.008 1 71.19 110 VAL A N 1
ATOM 856 C CA . VAL A 1 110 ? -2.111 -1.064 -12.719 1 71.19 110 VAL A CA 1
ATOM 857 C C . VAL A 1 110 ? -0.587 -0.992 -12.766 1 71.19 110 VAL A C 1
ATOM 859 O O . VAL A 1 110 ? 0.009 -0.015 -12.305 1 71.19 110 VAL A O 1
ATOM 862 N N . LEU A 1 111 ? -0.019 -1.908 -13.477 1 74.44 111 LEU A N 1
ATOM 863 C CA . LEU A 1 111 ? 1.437 -1.979 -13.539 1 74.44 111 LEU A CA 1
ATOM 864 C C . LEU A 1 111 ? 2.008 -0.797 -14.312 1 74.44 111 LEU A C 1
ATOM 866 O O . LEU A 1 111 ? 3.104 -0.321 -14.008 1 74.44 111 LEU A O 1
ATOM 870 N N . THR A 1 112 ? 1.209 -0.349 -15.227 1 74.56 112 THR A N 1
ATOM 871 C CA . THR A 1 112 ? 1.651 0.781 -16.031 1 74.56 112 THR A CA 1
ATOM 872 C C . THR A 1 112 ? 1.864 2.018 -15.164 1 74.56 112 THR A C 1
ATOM 874 O O . THR A 1 112 ? 2.77 2.814 -15.422 1 74.56 112 THR A O 1
ATOM 877 N N . TYR A 1 113 ? 1.09 2.096 -14.156 1 75.38 113 TYR A N 1
ATOM 878 C CA . TYR A 1 113 ? 1.202 3.24 -13.258 1 75.38 113 TYR A CA 1
ATOM 879 C C . TYR A 1 113 ? 2.225 2.977 -12.164 1 75.38 113 TYR A C 1
ATOM 881 O O . TYR A 1 113 ? 2.902 3.898 -11.703 1 75.38 113 TYR A O 1
ATOM 889 N N . LEU A 1 114 ? 2.357 1.754 -11.875 1 82.88 114 LEU A N 1
ATOM 890 C CA . LEU A 1 114 ? 3.123 1.443 -10.672 1 82.88 114 LEU A CA 1
ATOM 891 C C . LEU A 1 114 ? 4.605 1.284 -10.992 1 82.88 114 LEU A C 1
ATOM 893 O O . LEU A 1 114 ? 5.461 1.593 -10.164 1 82.88 114 LEU A O 1
ATOM 897 N N . LEU A 1 115 ? 4.891 0.884 -12.211 1 80.62 115 LEU A N 1
ATOM 898 C CA . LEU A 1 115 ? 6.285 0.611 -12.547 1 80.62 115 LEU A CA 1
ATOM 899 C C . LEU A 1 115 ? 7.121 1.882 -12.469 1 80.62 115 LEU A C 1
ATOM 901 O O . LEU A 1 115 ? 8.156 1.906 -11.797 1 80.62 115 LEU A O 1
ATOM 905 N N . PRO A 1 116 ? 6.699 2.996 -13.094 1 79 116 PRO A N 1
ATOM 906 C CA . PRO A 1 116 ? 7.477 4.23 -12.953 1 79 116 PRO A CA 1
ATOM 907 C C . PRO A 1 116 ? 7.57 4.703 -11.5 1 79 116 PRO A C 1
ATOM 909 O O . PRO A 1 116 ? 8.602 5.246 -11.094 1 79 116 PRO A O 1
ATOM 912 N N . LEU A 1 117 ? 6.508 4.492 -10.789 1 82.06 117 LEU A N 1
ATOM 913 C CA . LEU A 1 117 ? 6.5 4.859 -9.375 1 82.06 117 LEU A CA 1
ATOM 914 C C . LEU A 1 117 ? 7.512 4.035 -8.594 1 82.06 117 LEU A C 1
ATOM 916 O O . LEU A 1 117 ? 8.242 4.57 -7.758 1 82.06 117 LEU A O 1
ATOM 920 N N . MET A 1 118 ? 7.539 2.756 -8.852 1 83.69 118 MET A N 1
ATOM 921 C CA . MET A 1 118 ? 8.5 1.874 -8.188 1 83.69 118 MET A CA 1
ATOM 922 C C . MET A 1 118 ? 9.93 2.287 -8.508 1 83.69 118 MET A C 1
ATOM 924 O O . MET A 1 118 ? 10.797 2.264 -7.633 1 83.69 118 MET A O 1
ATOM 928 N N . ASP A 1 119 ? 10.141 2.668 -9.672 1 82.19 119 ASP A N 1
ATOM 929 C CA . ASP A 1 119 ? 11.469 3.129 -10.07 1 82.19 119 ASP A CA 1
ATOM 930 C C . ASP A 1 119 ? 11.852 4.406 -9.328 1 82.19 119 ASP A C 1
ATOM 932 O O . ASP A 1 119 ? 13.008 4.578 -8.93 1 82.19 119 ASP A O 1
ATOM 936 N N . HIS A 1 120 ? 10.891 5.211 -9.141 1 79.19 120 HIS A N 1
ATOM 937 C CA . HIS A 1 120 ? 11.109 6.469 -8.445 1 79.19 120 HIS A CA 1
ATOM 938 C C . HIS A 1 120 ? 11.391 6.238 -6.961 1 79.19 120 HIS A C 1
ATOM 940 O O . HIS A 1 120 ? 12.18 6.957 -6.352 1 79.19 120 HIS A O 1
ATOM 946 N N . LEU A 1 121 ? 10.766 5.215 -6.414 1 81.31 121 LEU A N 1
ATOM 947 C CA . LEU A 1 121 ? 10.82 4.977 -4.977 1 81.31 121 LEU A CA 1
ATOM 948 C C . LEU A 1 121 ? 11.969 4.043 -4.621 1 81.31 121 LEU A C 1
ATOM 950 O O . LEU A 1 121 ? 12.297 3.875 -3.445 1 81.31 121 LEU A O 1
ATOM 954 N N . LYS A 1 122 ? 12.523 3.406 -5.668 1 80.25 122 LYS A N 1
ATOM 955 C CA . LYS A 1 122 ? 13.539 2.387 -5.434 1 80.25 122 LYS A CA 1
ATOM 956 C C . LYS A 1 122 ? 14.688 2.938 -4.59 1 80.25 122 LYS A C 1
ATOM 958 O O . LYS A 1 122 ? 15.25 3.988 -4.906 1 80.25 122 LYS A O 1
ATOM 963 N N . PRO A 1 123 ? 14.875 2.289 -3.367 1 72.31 123 PRO A N 1
ATOM 964 C CA . PRO A 1 123 ? 15.992 2.756 -2.533 1 72.31 123 PRO A CA 1
ATOM 965 C C . PRO A 1 123 ? 17.328 2.742 -3.268 1 72.31 123 PRO A C 1
ATOM 967 O O . PRO A 1 123 ? 17.547 1.908 -4.152 1 72.31 123 PRO A O 1
ATOM 970 N N . SER A 1 124 ? 18.156 3.814 -3.191 1 62.53 124 SER A N 1
ATOM 971 C CA . SER A 1 124 ? 19.484 3.854 -3.795 1 62.53 124 SER A CA 1
ATOM 972 C C . SER A 1 124 ? 20.359 2.719 -3.277 1 62.53 124 SER A C 1
ATOM 974 O O . SER A 1 124 ? 20.172 2.246 -2.154 1 62.53 124 SER A O 1
ATOM 976 N N . LYS A 1 125 ? 21.078 1.858 -4.02 1 53.41 125 LYS A N 1
ATOM 977 C CA . LYS A 1 125 ? 22 0.781 -3.684 1 53.41 125 LYS A CA 1
ATOM 978 C C . LYS A 1 125 ? 22.797 1.112 -2.422 1 53.41 125 LYS A C 1
ATOM 980 O O . LYS A 1 125 ? 23.328 0.216 -1.768 1 53.41 125 LYS A O 1
ATOM 985 N N . GLU A 1 126 ? 23.453 2.275 -2.225 1 42.75 126 GLU A N 1
ATOM 986 C CA . GLU A 1 126 ? 24.547 2.35 -1.254 1 42.75 126 GLU A CA 1
ATOM 987 C C . GLU A 1 126 ? 24.016 2.287 0.176 1 42.75 126 GLU A C 1
ATOM 989 O O . GLU A 1 126 ? 24.797 2.248 1.131 1 42.75 126 GLU A O 1
ATOM 994 N N . VAL A 1 127 ? 23.016 2.941 0.638 1 36.5 127 VAL A N 1
ATOM 995 C CA . VAL A 1 127 ? 22.859 2.896 2.088 1 36.5 127 VAL A CA 1
ATOM 996 C C . VAL A 1 127 ? 22.547 1.468 2.533 1 36.5 127 VAL A C 1
ATOM 998 O O . VAL A 1 127 ? 21.625 0.835 2.016 1 36.5 127 VAL A O 1
ATOM 1001 N N . VAL A 1 128 ? 23.453 0.747 3.182 1 31.8 128 VAL A N 1
ATOM 1002 C CA . VAL A 1 128 ? 23.453 -0.526 3.895 1 31.8 128 VAL A CA 1
ATOM 1003 C C . VAL A 1 128 ? 22.125 -0.713 4.621 1 31.8 128 VAL A C 1
ATOM 1005 O O . VAL A 1 128 ? 21.688 0.161 5.375 1 31.8 128 VAL A O 1
ATOM 1008 N N . GLN A 1 129 ? 21.266 -1.439 4.18 1 33.53 129 GLN A N 1
ATOM 1009 C CA . GLN A 1 129 ? 19.984 -1.869 4.762 1 33.53 129 GLN A CA 1
ATOM 1010 C C . GLN A 1 129 ? 20.109 -2.041 6.273 1 33.53 129 GLN A C 1
ATOM 1012 O O . GLN A 1 129 ? 20.812 -2.939 6.75 1 33.53 129 GLN A O 1
ATOM 1017 N N . ASN A 1 130 ? 20.297 -1.013 7.039 1 29.2 130 ASN A N 1
ATOM 1018 C CA . ASN A 1 130 ? 20.047 -1.37 8.438 1 29.2 130 ASN A CA 1
ATOM 1019 C C . ASN A 1 130 ? 18.797 -2.221 8.586 1 29.2 130 ASN A C 1
ATOM 1021 O O . ASN A 1 130 ? 17.766 -1.932 7.969 1 29.2 130 ASN A O 1
ATOM 1025 N N . GLU A 1 131 ? 18.938 -3.424 8.938 1 30.88 131 GLU A N 1
ATOM 1026 C CA . GLU A 1 131 ? 17.953 -4.426 9.328 1 30.88 131 GLU A CA 1
ATOM 1027 C C . GLU A 1 131 ? 16.766 -3.779 10.047 1 30.88 131 GLU A C 1
ATOM 1029 O O . GLU A 1 131 ? 16.906 -3.285 11.164 1 30.88 131 GLU A O 1
ATOM 1034 N N . TYR A 1 132 ? 16.094 -2.926 9.445 1 26 132 TYR A N 1
ATOM 1035 C CA . TYR A 1 132 ? 14.906 -2.559 10.188 1 26 132 TYR A CA 1
ATOM 1036 C C . TYR A 1 132 ? 14.211 -3.793 10.758 1 26 132 TYR A C 1
ATOM 1038 O O . TYR A 1 132 ? 13.781 -4.668 10 1 26 132 TYR A O 1
ATOM 1046 N N . VAL A 1 133 ? 14.766 -4.273 11.852 1 26.59 133 VAL A N 1
ATOM 1047 C CA . VAL A 1 133 ? 14.031 -5.281 12.609 1 26.59 133 VAL A CA 1
ATOM 1048 C C . VAL A 1 133 ? 12.602 -4.805 12.867 1 26.59 133 VAL A C 1
ATOM 1050 O O . VAL A 1 133 ? 12.398 -3.768 13.5 1 26.59 133 VAL A O 1
ATOM 1053 N N . TRP A 1 134 ? 11.766 -5.109 12.055 1 26.73 134 TRP A N 1
ATOM 1054 C CA . TRP A 1 134 ? 10.344 -4.922 12.328 1 26.73 134 TRP A CA 1
ATOM 1055 C C . TRP A 1 134 ? 10.023 -5.25 13.781 1 26.73 134 TRP A C 1
ATOM 1057 O O . TRP A 1 134 ? 10.047 -6.418 14.18 1 26.73 134 TRP A O 1
ATOM 1067 N N . HIS A 1 135 ? 10.539 -4.438 14.656 1 25.64 135 HIS A N 1
ATOM 1068 C CA . HIS A 1 135 ? 10.008 -4.691 15.992 1 25.64 135 HIS A CA 1
ATOM 1069 C C . HIS A 1 135 ? 8.492 -4.531 16.031 1 25.64 135 HIS A C 1
ATOM 1071 O O . HIS A 1 135 ? 7.957 -3.541 15.523 1 25.64 135 HIS A O 1
ATOM 1077 N N . SER A 1 136 ? 7.852 -5.539 16.203 1 24.88 136 SER A N 1
ATOM 1078 C CA . SER A 1 136 ? 6.426 -5.527 16.516 1 24.88 136 SER A CA 1
ATOM 1079 C C . SER A 1 136 ? 6.086 -4.461 17.547 1 24.88 136 SER A C 1
ATOM 1081 O O . SER A 1 136 ? 6.684 -4.422 18.625 1 24.88 136 SER A O 1
ATOM 1083 N N . LEU A 1 137 ? 5.852 -3.336 17.172 1 25.69 137 LEU A N 1
ATOM 1084 C CA . LEU A 1 137 ? 5.418 -2.377 18.188 1 25.69 137 LEU A CA 1
ATOM 1085 C C . LEU A 1 137 ? 4.633 -3.07 19.297 1 25.69 137 LEU A C 1
ATOM 1087 O O . LEU A 1 137 ? 3.814 -3.951 19.031 1 25.69 137 LEU A O 1
ATOM 1091 N N . PRO A 1 138 ? 5.16 -2.943 20.516 1 25.25 138 PRO A N 1
ATOM 1092 C CA . PRO A 1 138 ? 4.383 -3.496 21.625 1 25.25 138 PRO A CA 1
ATOM 1093 C C . PRO A 1 138 ? 2.895 -3.17 21.531 1 25.25 138 PRO A C 1
ATOM 1095 O O . PRO A 1 138 ? 2.52 -2.164 20.922 1 25.25 138 PRO A O 1
ATOM 1098 N N . ARG A 1 139 ? 2.039 -4.141 21.719 1 28.5 139 ARG A N 1
ATOM 1099 C CA . ARG A 1 139 ? 0.6 -4.012 21.922 1 28.5 139 ARG A CA 1
ATOM 1100 C C . ARG A 1 139 ? 0.277 -2.801 22.797 1 28.5 139 ARG A C 1
ATOM 1102 O O . ARG A 1 139 ? 0.685 -2.734 23.953 1 28.5 139 ARG A O 1
ATOM 1109 N N . LEU A 1 140 ? 0.268 -1.723 22.422 1 24.92 140 LEU A N 1
ATOM 1110 C CA . LEU A 1 140 ? -0.306 -0.673 23.266 1 24.92 140 LEU A CA 1
ATOM 1111 C C . LEU A 1 140 ? -1.577 -1.16 23.953 1 24.92 140 LEU A C 1
ATOM 1113 O O . LEU A 1 140 ? -2.543 -1.537 23.281 1 24.92 140 LEU A O 1
ATOM 1117 N N . ASP A 1 141 ? -1.436 -1.714 25.125 1 24.86 141 ASP A N 1
ATOM 1118 C CA . ASP A 1 141 ? -2.533 -1.966 26.062 1 24.86 141 ASP A CA 1
ATOM 1119 C C . ASP A 1 141 ? -3.482 -0.772 26.125 1 24.86 141 ASP A C 1
ATOM 1121 O O . ASP A 1 141 ? -3.131 0.279 26.672 1 24.86 141 ASP A O 1
ATOM 1125 N N . ILE A 1 142 ? -4.168 -0.562 25.172 1 26.48 142 ILE A N 1
ATOM 1126 C CA . ILE A 1 142 ? -5.27 0.388 25.266 1 26.48 142 ILE A CA 1
ATOM 1127 C C . ILE A 1 142 ? -6.105 0.085 26.5 1 26.48 142 ILE A C 1
ATOM 1129 O O . ILE A 1 142 ? -6.75 -0.963 26.594 1 26.48 142 ILE A O 1
ATOM 1133 N N . SER A 1 143 ? -5.609 0.327 27.656 1 24.78 143 SER A N 1
ATOM 1134 C CA . SER A 1 143 ? -6.359 0.352 28.906 1 24.78 143 SER A CA 1
ATOM 1135 C C . SER A 1 143 ? -7.738 0.97 28.703 1 24.78 143 SER A C 1
ATOM 1137 O O . SER A 1 143 ? -7.875 1.999 28.047 1 24.78 143 SER A O 1
ATOM 1139 N N . THR A 1 144 ? -8.727 0.145 28.938 1 27.11 144 THR A N 1
ATOM 1140 C CA . THR A 1 144 ? -10.18 0.243 29.062 1 27.11 144 THR A CA 1
ATOM 1141 C C . THR A 1 144 ? -10.57 1.419 29.938 1 27.11 144 THR A C 1
ATOM 1143 O O . THR A 1 144 ? -11.695 1.479 30.438 1 27.11 144 THR A O 1
ATOM 1146 N N . ALA A 1 145 ? -9.617 2.271 30.266 1 26.94 145 ALA A N 1
ATOM 1147 C CA . ALA A 1 145 ? -10.016 3.188 31.344 1 26.94 145 ALA A CA 1
ATOM 1148 C C . ALA A 1 145 ? -11.164 4.09 30.875 1 26.94 145 ALA A C 1
ATOM 1150 O O . ALA A 1 145 ? -11.688 4.879 31.672 1 26.94 145 ALA A O 1
ATOM 1151 N N . THR A 1 146 ? -11.398 4.148 29.625 1 23.92 146 THR A N 1
ATOM 1152 C CA . THR A 1 146 ? -12.117 5.406 29.469 1 23.92 146 THR A CA 1
ATOM 1153 C C . THR A 1 146 ? -13.57 5.254 29.922 1 23.92 146 THR A C 1
ATOM 1155 O O . THR A 1 146 ? -14.273 6.25 30.109 1 23.92 146 THR A O 1
ATOM 1158 N N . ALA A 1 147 ? -14.109 4.051 29.906 1 26.36 147 ALA A N 1
ATOM 1159 C CA . ALA A 1 147 ? -15.547 4.223 29.703 1 26.36 147 ALA A CA 1
ATOM 1160 C C . ALA A 1 147 ? -16.203 4.812 30.953 1 26.36 147 ALA A C 1
ATOM 1162 O O . ALA A 1 147 ? -17.406 5.098 30.938 1 26.36 147 ALA A O 1
ATOM 1163 N N . ASN A 1 148 ? -15.523 4.668 32 1 23.03 148 ASN A N 1
ATOM 1164 C CA . ASN A 1 148 ? -16.438 4.777 33.125 1 23.03 148 ASN A CA 1
ATOM 1165 C C . ASN A 1 148 ? -16.875 6.219 33.375 1 23.03 148 ASN A C 1
ATOM 1167 O O . ASN A 1 148 ? -17.562 6.508 34.344 1 23.03 148 ASN A O 1
ATOM 1171 N N . ARG A 1 149 ? -16.094 7.043 32.781 1 27.64 149 ARG A N 1
ATOM 1172 C CA . ARG A 1 149 ? -16.312 8.336 33.438 1 27.64 149 ARG A CA 1
ATOM 1173 C C . ARG A 1 149 ? -17.656 8.93 33.062 1 27.64 149 ARG A C 1
ATOM 1175 O O . ARG A 1 149 ? -18.109 9.898 33.656 1 27.64 149 ARG A O 1
ATOM 1182 N N . SER A 1 150 ? -18.156 8.484 31.938 1 23.7 150 SER A N 1
ATOM 1183 C CA . SER A 1 150 ? -19.203 9.406 31.516 1 23.7 150 SER A CA 1
ATOM 1184 C C . SER A 1 150 ? -20.5 9.195 32.312 1 23.7 150 SER A C 1
ATOM 1186 O O . SER A 1 150 ? -21.516 9.828 32.031 1 23.7 150 SER A O 1
ATOM 1188 N N . ALA A 1 151 ? -20.516 8.078 32.969 1 27.77 151 ALA A N 1
ATOM 1189 C CA . ALA A 1 151 ? -21.875 7.871 33.5 1 27.77 151 ALA A CA 1
ATOM 1190 C C . ALA A 1 151 ? -22.266 8.984 34.438 1 27.77 151 ALA A C 1
ATOM 1192 O O . ALA A 1 151 ? -23.453 9.164 34.75 1 27.77 151 ALA A O 1
ATOM 1193 N N . ASP A 1 152 ? -21.25 9.445 35 1 23.66 152 ASP A N 1
ATOM 1194 C CA . ASP A 1 152 ? -21.672 10.266 36.125 1 23.66 152 ASP A CA 1
ATOM 1195 C C . ASP A 1 152 ? -22.25 11.594 35.656 1 23.66 152 ASP A C 1
ATOM 1197 O O . ASP A 1 152 ? -22.797 12.359 36.469 1 23.66 152 ASP A O 1
ATOM 1201 N N . TYR A 1 153 ? -21.891 11.953 34.469 1 23.48 153 TYR A N 1
ATOM 1202 C CA . TYR A 1 153 ? -22.234 13.344 34.219 1 23.48 153 TYR A CA 1
ATOM 1203 C C . TYR A 1 153 ? -23.734 13.523 34.031 1 23.48 153 TYR A C 1
ATOM 1205 O O . TYR A 1 153 ? -24.234 14.648 34.031 1 23.48 153 TYR A O 1
ATOM 1213 N N . LEU A 1 154 ? -24.359 12.445 33.562 1 28.78 154 LEU A N 1
ATOM 1214 C CA . LEU A 1 154 ? -25.75 12.727 33.281 1 28.78 154 LEU A CA 1
ATOM 1215 C C . LEU A 1 154 ? -26.5 13.086 34.531 1 28.78 154 LEU A C 1
ATOM 1217 O O . LEU A 1 154 ? -27.547 13.734 34.5 1 28.78 154 LEU A O 1
ATOM 1221 N N . ARG A 1 155 ? -26.078 12.492 35.531 1 28.17 155 ARG A N 1
ATOM 1222 C CA . ARG A 1 155 ? -26.984 12.57 36.688 1 28.17 155 ARG A CA 1
ATOM 1223 C C . ARG A 1 155 ? -27.016 13.984 37.25 1 28.17 155 ARG A C 1
ATOM 1225 O O . ARG A 1 155 ? -27.906 14.32 38.031 1 28.17 155 ARG A O 1
ATOM 1232 N N . ARG A 1 156 ? -25.875 14.641 37 1 30.3 156 ARG A N 1
ATOM 1233 C CA . ARG A 1 156 ? -25.891 15.789 37.906 1 30.3 156 ARG A CA 1
ATOM 1234 C C . ARG A 1 156 ? -26.844 16.875 37.406 1 30.3 156 ARG A C 1
ATOM 1236 O O . ARG A 1 156 ? -26.984 17.922 38.062 1 30.3 156 ARG A O 1
ATOM 1243 N N . ARG A 1 157 ? -27.297 16.766 36.188 1 32.41 157 ARG A N 1
ATOM 1244 C CA . ARG A 1 157 ? -28.078 17.953 35.844 1 32.41 157 ARG A CA 1
ATOM 1245 C C . ARG A 1 157 ? -29.406 17.969 36.594 1 32.41 157 ARG A C 1
ATOM 1247 O O . ARG A 1 157 ? -30.203 18.906 36.469 1 32.41 157 ARG A O 1
ATOM 1254 N N . GLN A 1 158 ? -29.812 16.844 37.094 1 29.97 158 GLN A N 1
ATOM 1255 C CA . GLN A 1 158 ? -31.172 16.969 37.625 1 29.97 158 GLN A CA 1
ATOM 1256 C C . GLN A 1 158 ? -31.203 17.891 38.844 1 29.97 158 GLN A C 1
ATOM 1258 O O . GLN A 1 158 ? -32.281 18.297 39.281 1 29.97 158 GLN A O 1
ATOM 1263 N N . ARG A 1 159 ? -30.125 17.875 39.625 1 33.94 159 ARG A N 1
ATOM 1264 C CA . ARG A 1 159 ? -30.469 18.406 40.938 1 33.94 159 ARG A CA 1
ATOM 1265 C C . ARG A 1 159 ? -30.547 19.938 40.906 1 33.94 159 ARG A C 1
ATOM 1267 O O . ARG A 1 159 ? -31.047 20.562 41.844 1 33.94 159 ARG A O 1
ATOM 1274 N N . THR A 1 160 ? -29.828 20.641 39.969 1 27.95 160 THR A N 1
ATOM 1275 C CA . THR A 1 160 ? -30.219 22.016 40.281 1 27.95 160 THR A CA 1
ATOM 1276 C C . THR A 1 160 ? -31.531 22.375 39.625 1 27.95 160 THR A C 1
ATOM 1278 O O . THR A 1 160 ? -31.766 22.047 38.438 1 27.95 160 THR A O 1
ATOM 1281 N N . MET B 1 1 ? 5.578 -33.281 -6.676 1 90.69 1 MET B N 1
ATOM 1282 C CA . MET B 1 1 ? 5.793 -31.844 -6.598 1 90.69 1 MET B CA 1
ATOM 1283 C C . MET B 1 1 ? 4.973 -31.109 -7.66 1 90.69 1 MET B C 1
ATOM 1285 O O . MET B 1 1 ? 4.758 -31.641 -8.75 1 90.69 1 MET B O 1
ATOM 1289 N N . THR B 1 2 ? 4.441 -30.047 -7.258 1 92.5 2 THR B N 1
ATOM 1290 C CA . THR B 1 2 ? 3.701 -29.188 -8.18 1 92.5 2 THR B CA 1
ATOM 1291 C C . THR B 1 2 ? 4.492 -27.922 -8.492 1 92.5 2 THR B C 1
ATOM 1293 O O . THR B 1 2 ? 4.934 -27.219 -7.578 1 92.5 2 THR B O 1
ATOM 1296 N N . THR B 1 3 ? 4.699 -27.719 -9.734 1 92.56 3 THR B N 1
ATOM 1297 C CA . THR B 1 3 ? 5.371 -26.484 -10.164 1 92.56 3 THR B CA 1
ATOM 1298 C C . THR B 1 3 ? 4.383 -25.328 -10.266 1 92.56 3 THR B C 1
ATOM 1300 O O . THR B 1 3 ? 3.318 -25.469 -10.867 1 92.56 3 THR B O 1
ATOM 1303 N N . VAL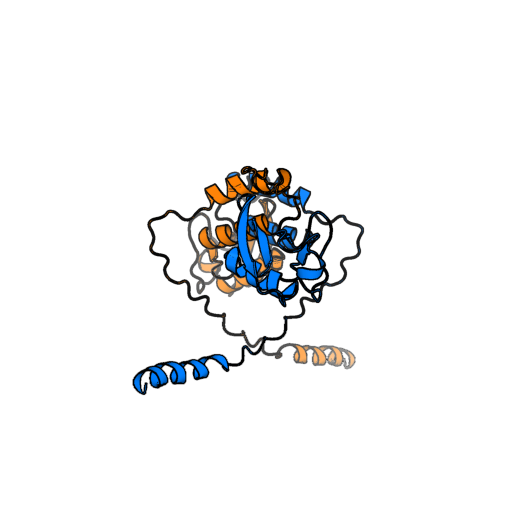 B 1 4 ? 4.77 -24.234 -9.664 1 93.62 4 VAL B N 1
ATOM 1304 C CA . VAL B 1 4 ? 3.896 -23.078 -9.641 1 93.62 4 VAL B CA 1
ATOM 1305 C C . VAL B 1 4 ? 4.586 -21.906 -10.344 1 93.62 4 VAL B C 1
ATOM 1307 O O . VAL B 1 4 ? 5.754 -21.609 -10.078 1 93.62 4 VAL B O 1
ATOM 1310 N N . TYR B 1 5 ? 3.91 -21.297 -11.305 1 91.12 5 TYR B N 1
ATOM 1311 C CA . TYR B 1 5 ? 4.242 -19.984 -11.875 1 91.12 5 TYR B CA 1
ATOM 1312 C C . TYR B 1 5 ? 3.402 -18.891 -11.242 1 91.12 5 TYR B C 1
ATOM 1314 O O . TYR B 1 5 ? 2.193 -18.812 -11.477 1 91.12 5 TYR B O 1
ATOM 1322 N N . LEU B 1 6 ? 4.082 -18.094 -10.398 1 91.75 6 LEU B N 1
ATOM 1323 C CA . LEU B 1 6 ? 3.391 -17.047 -9.664 1 91.75 6 LEU B CA 1
ATOM 1324 C C . LEU B 1 6 ? 3.717 -15.672 -10.242 1 91.75 6 LEU B C 1
ATOM 1326 O O . LEU B 1 6 ? 4.891 -15.328 -10.406 1 91.75 6 LEU B O 1
ATOM 1330 N N . ARG B 1 7 ? 2.73 -14.938 -10.469 1 86.56 7 ARG B N 1
ATOM 1331 C CA . ARG B 1 7 ? 2.938 -13.57 -10.945 1 86.56 7 ARG B CA 1
ATOM 1332 C C . ARG B 1 7 ? 3.631 -12.719 -9.891 1 86.56 7 ARG B C 1
ATOM 1334 O O . ARG B 1 7 ? 3.279 -12.781 -8.711 1 86.56 7 ARG B O 1
ATOM 1341 N N . SER B 1 8 ? 4.586 -11.953 -10.383 1 86.38 8 SER B N 1
ATOM 1342 C CA . SER B 1 8 ? 5.328 -11.086 -9.477 1 86.38 8 SER B CA 1
ATOM 1343 C C . SER B 1 8 ? 4.996 -9.617 -9.727 1 86.38 8 SER B C 1
ATOM 1345 O O . SER B 1 8 ? 4.305 -9.289 -10.688 1 86.38 8 SER B O 1
ATOM 1347 N N . PRO B 1 9 ? 5.492 -8.695 -8.836 1 81.94 9 PRO B N 1
ATOM 1348 C CA . PRO B 1 9 ? 5.207 -7.27 -8.969 1 81.94 9 PRO B CA 1
ATOM 1349 C C . PRO B 1 9 ? 5.73 -6.684 -10.281 1 81.94 9 PRO B C 1
ATOM 1351 O O . PRO B 1 9 ? 5.195 -5.684 -10.773 1 81.94 9 PRO B O 1
ATOM 1354 N N . ASP B 1 10 ? 6.746 -7.215 -10.766 1 78.38 10 ASP B N 1
ATOM 1355 C CA . ASP B 1 10 ? 7.336 -6.645 -11.977 1 78.38 10 ASP B CA 1
ATOM 1356 C C . ASP B 1 10 ? 6.766 -7.305 -13.227 1 78.38 10 ASP B C 1
ATOM 1358 O O . ASP B 1 10 ? 7.203 -7.012 -14.344 1 78.38 10 ASP B O 1
ATOM 136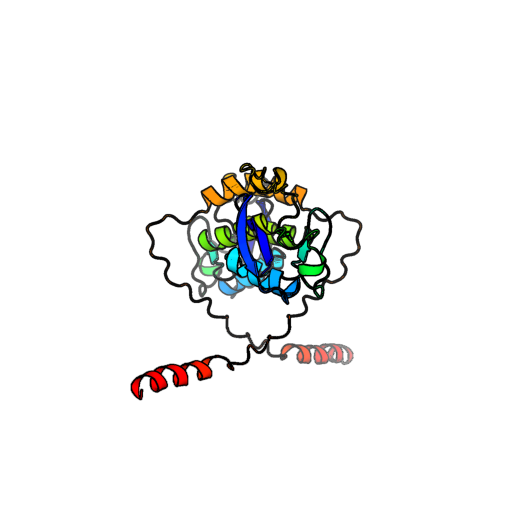2 N N . GLY B 1 11 ? 5.871 -8.172 -13.039 1 74.25 11 GLY B N 1
ATOM 1363 C CA . GLY B 1 11 ? 5.211 -8.797 -14.172 1 74.25 11 GLY B CA 1
ATOM 1364 C C . GLY B 1 11 ? 5.859 -10.102 -14.586 1 74.25 11 GLY B C 1
ATOM 1365 O O . GLY B 1 11 ? 5.316 -10.836 -15.422 1 74.25 11 GLY B O 1
ATOM 1366 N N . ARG B 1 12 ? 7.051 -10.453 -14.016 1 77.44 12 ARG B N 1
ATOM 1367 C CA . ARG B 1 12 ? 7.723 -11.703 -14.344 1 77.44 12 ARG B CA 1
ATOM 1368 C C . ARG B 1 12 ? 7.348 -12.805 -13.359 1 77.44 12 ARG B C 1
ATOM 1370 O O . ARG B 1 12 ? 7.363 -12.594 -12.148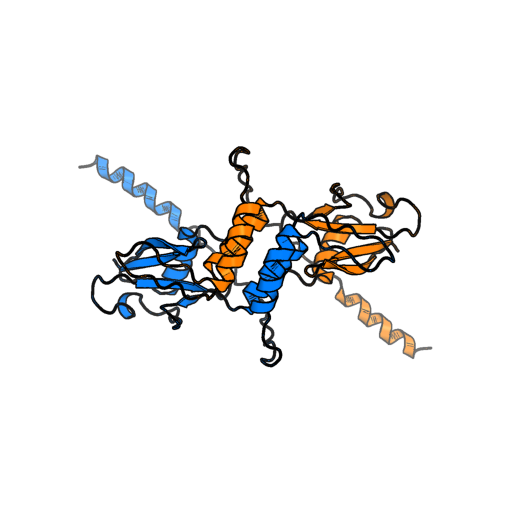 1 77.44 12 ARG B O 1
ATOM 1377 N N . PRO B 1 13 ? 7.066 -13.922 -13.898 1 82.88 13 PRO B N 1
ATOM 1378 C CA . PRO B 1 13 ? 6.656 -14.977 -12.969 1 82.88 13 PRO B CA 1
ATOM 1379 C C . PRO B 1 13 ? 7.812 -15.484 -12.109 1 82.88 13 PRO B C 1
ATOM 1381 O O . PRO B 1 13 ? 8.945 -15.586 -12.586 1 82.88 13 PRO B O 1
ATOM 1384 N N . VAL B 1 14 ? 7.559 -15.773 -10.898 1 89.88 14 VAL B N 1
ATOM 1385 C CA . VAL B 1 14 ? 8.43 -16.531 -10 1 89.88 14 VAL B CA 1
ATOM 1386 C C . VAL B 1 14 ? 8.047 -18 -10.023 1 89.88 14 VAL B C 1
ATOM 1388 O O . VAL B 1 14 ? 6.863 -18.344 -9.938 1 89.88 14 VAL B O 1
ATOM 1391 N N . VAL B 1 15 ? 9.039 -18.828 -10.203 1 91.44 15 VAL B N 1
ATOM 1392 C CA . VAL B 1 15 ? 8.773 -20.266 -10.32 1 91.44 15 VAL B CA 1
ATOM 1393 C C . VAL B 1 15 ? 9.312 -20.984 -9.094 1 91.44 15 VAL B C 1
ATOM 1395 O O . VAL B 1 15 ? 10.438 -20.734 -8.656 1 91.44 15 VAL B O 1
ATOM 1398 N N . PHE B 1 16 ? 8.484 -21.812 -8.539 1 94.25 16 PHE B N 1
ATOM 1399 C CA . PHE B 1 16 ? 8.906 -22.625 -7.406 1 94.25 16 PHE B CA 1
ATOM 1400 C C . PHE B 1 16 ? 8.086 -23.922 -7.332 1 94.25 16 PHE B C 1
ATOM 1402 O O . PHE B 1 16 ? 7.098 -24.078 -8.047 1 94.25 16 PHE B O 1
ATOM 1409 N N . GLU B 1 17 ? 8.523 -24.859 -6.539 1 95.88 17 GLU B N 1
ATOM 1410 C CA . GLU B 1 17 ? 7.859 -26.156 -6.387 1 95.88 17 GLU B CA 1
ATOM 1411 C C . GLU B 1 17 ? 7.176 -26.266 -5.023 1 95.88 17 GLU B C 1
ATOM 1413 O O . GLU B 1 17 ? 7.672 -25.734 -4.031 1 95.88 17 GLU B O 1
ATOM 1418 N N . MET B 1 18 ? 6.043 -26.891 -5.129 1 96.06 18 MET B N 1
ATOM 1419 C CA . MET B 1 18 ? 5.309 -27.188 -3.902 1 96.06 18 MET B CA 1
ATOM 1420 C C . MET B 1 18 ? 5.043 -28.672 -3.771 1 96.06 18 MET B C 1
ATOM 1422 O O . MET B 1 18 ? 4.812 -29.359 -4.77 1 96.06 18 MET B O 1
ATOM 1426 N N . PRO B 1 19 ? 5.09 -29.188 -2.523 1 94.81 19 PRO B N 1
ATOM 1427 C CA . PRO B 1 19 ? 4.75 -30.609 -2.34 1 94.81 19 PRO B CA 1
ATOM 1428 C C . PRO B 1 19 ? 3.383 -30.953 -2.918 1 94.81 19 PRO B C 1
ATOM 1430 O O . PRO B 1 19 ? 2.477 -30.125 -2.932 1 94.81 19 PRO B O 1
ATOM 1433 N N . ASP B 1 20 ? 3.111 -32.188 -3.264 1 89.62 20 ASP B N 1
ATOM 1434 C CA . ASP B 1 20 ? 1.898 -32.656 -3.926 1 89.62 20 ASP B CA 1
ATOM 1435 C C . ASP B 1 20 ? 0.684 -32.531 -3.012 1 89.62 20 ASP B C 1
ATOM 1437 O O . ASP B 1 20 ? -0.446 -32.375 -3.486 1 89.62 20 ASP B O 1
ATOM 1441 N N . ASN B 1 21 ? 0.927 -32.562 -1.721 1 94.81 21 ASN B N 1
ATOM 1442 C CA . ASN B 1 21 ? -0.187 -32.5 -0.781 1 94.81 21 ASN B CA 1
ATOM 1443 C C . ASN B 1 21 ? -0.43 -31.078 -0.306 1 94.81 21 ASN B C 1
ATOM 1445 O O . ASN B 1 21 ? -1.137 -30.844 0.679 1 94.81 21 ASN B O 1
ATOM 1449 N N . SER B 1 22 ? 0.142 -30.109 -1.046 1 96.81 22 SER B N 1
ATOM 1450 C CA . SER B 1 22 ? -0.05 -28.719 -0.667 1 96.81 22 SER B CA 1
ATOM 1451 C C . SER B 1 22 ? -1.45 -28.234 -1.027 1 96.81 22 SER B C 1
ATOM 1453 O O . SER B 1 22 ? -2.021 -28.656 -2.033 1 96.81 22 SER B O 1
ATOM 1455 N N . THR B 1 23 ? -1.944 -27.328 -0.203 1 97.75 23 THR B N 1
ATOM 1456 C CA . THR B 1 23 ? -3.248 -26.719 -0.441 1 97.75 23 THR B CA 1
ATOM 1457 C C . THR B 1 23 ? -3.09 -25.312 -1.005 1 97.75 23 THR B C 1
ATOM 1459 O O . THR B 1 23 ? -1.975 -24.781 -1.084 1 97.75 23 THR B O 1
ATOM 1462 N N . VAL B 1 24 ? -4.195 -24.719 -1.357 1 97.69 24 VAL B N 1
ATOM 1463 C CA . VAL B 1 24 ? -4.199 -23.359 -1.887 1 97.69 24 VAL B CA 1
ATOM 1464 C C . VAL B 1 24 ? -3.764 -22.391 -0.799 1 97.69 24 VAL B C 1
ATOM 1466 O O . VAL B 1 24 ? -3.064 -21.406 -1.079 1 97.69 24 VAL B O 1
ATOM 1469 N N . VAL B 1 25 ? -4.133 -22.641 0.448 1 97.31 25 VAL B N 1
ATOM 1470 C CA . VAL B 1 25 ? -3.697 -21.781 1.543 1 97.31 25 VAL B CA 1
ATOM 1471 C C . VAL B 1 25 ? -2.178 -21.844 1.684 1 97.31 25 VAL B C 1
ATOM 1473 O O . VAL B 1 25 ? -1.525 -20.828 1.93 1 97.31 25 VAL B O 1
ATOM 1476 N N . ASP B 1 26 ? -1.619 -23.031 1.536 1 97.62 26 ASP B N 1
ATOM 1477 C CA . ASP B 1 26 ? -0.167 -23.188 1.532 1 97.62 26 ASP B CA 1
ATOM 1478 C C . ASP B 1 26 ? 0.466 -22.344 0.42 1 97.62 26 ASP B C 1
ATOM 1480 O O . ASP B 1 26 ? 1.504 -21.719 0.625 1 97.62 26 ASP B O 1
ATOM 1484 N N . LEU B 1 27 ? -0.15 -22.406 -0.695 1 97.81 27 LEU B N 1
ATOM 1485 C CA . LEU B 1 27 ? 0.331 -21.672 -1.856 1 97.81 27 LEU B CA 1
ATOM 1486 C C . LEU B 1 27 ? 0.342 -20.172 -1.579 1 97.81 27 LEU B C 1
ATOM 1488 O O . LEU B 1 27 ? 1.315 -19.484 -1.896 1 97.81 27 LEU B O 1
ATOM 1492 N N . VAL B 1 28 ? -0.707 -19.656 -1.026 1 97.19 28 VAL B N 1
ATOM 1493 C CA . VAL B 1 28 ? -0.809 -18.234 -0.727 1 97.19 28 VAL B CA 1
ATOM 1494 C C . VAL B 1 28 ? 0.299 -17.828 0.244 1 97.19 28 VAL B C 1
ATOM 1496 O O . VAL B 1 28 ? 0.988 -16.828 0.028 1 97.19 28 VAL B O 1
ATOM 1499 N N . ASN B 1 29 ? 0.48 -18.594 1.233 1 97.06 29 ASN B N 1
ATOM 1500 C CA . ASN B 1 29 ? 1.523 -18.312 2.213 1 97.06 29 ASN B CA 1
ATOM 1501 C C . ASN B 1 29 ? 2.912 -18.359 1.583 1 97.06 29 ASN B C 1
ATOM 1503 O O . ASN B 1 29 ? 3.721 -17.453 1.783 1 97.06 29 ASN B O 1
ATOM 1507 N N . ARG B 1 30 ? 3.162 -19.406 0.836 1 97.31 30 ARG B N 1
ATOM 1508 C CA . ARG B 1 30 ? 4.434 -1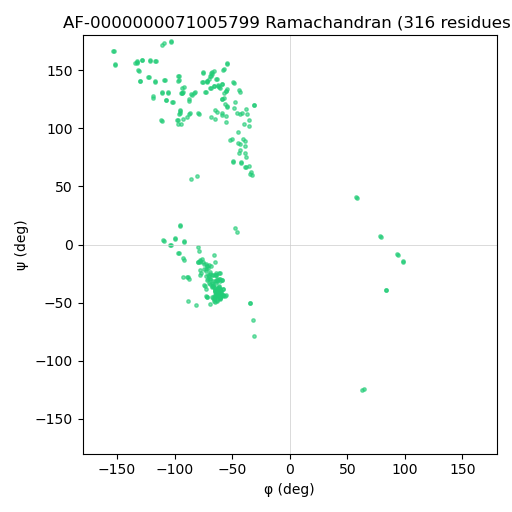9.531 0.136 1 97.31 30 ARG B CA 1
ATOM 1509 C C . ARG B 1 30 ? 4.621 -18.406 -0.875 1 97.31 30 ARG B C 1
ATOM 1511 O O . ARG B 1 30 ? 5.73 -17.891 -1.044 1 97.31 30 ARG B O 1
ATOM 1518 N N . GLY B 1 31 ? 3.535 -18.047 -1.524 1 96.69 31 GLY B N 1
ATOM 1519 C CA . GLY B 1 31 ? 3.582 -16.969 -2.498 1 96.69 31 GLY B CA 1
ATOM 1520 C C . GLY B 1 31 ? 4.082 -15.656 -1.914 1 96.69 31 GLY B C 1
ATOM 1521 O O . GLY B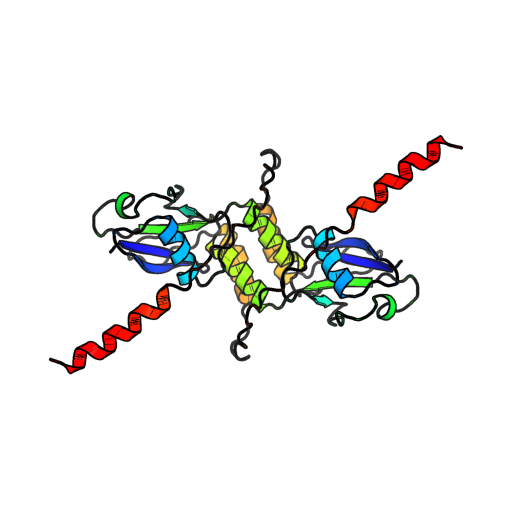 1 31 ? 4.918 -14.977 -2.516 1 96.69 31 GLY B O 1
ATOM 1522 N N . PHE B 1 32 ? 3.578 -15.328 -0.749 1 95.94 32 PHE B N 1
ATOM 1523 C CA . PHE B 1 32 ? 4.039 -14.109 -0.098 1 95.94 32 PHE B CA 1
ATOM 1524 C C . PHE B 1 32 ? 5.539 -14.172 0.172 1 95.94 32 PHE B C 1
ATOM 1526 O O . PHE B 1 32 ? 6.242 -13.172 0.021 1 95.94 32 PHE B O 1
ATOM 1533 N N . GLN B 1 33 ? 6 -15.281 0.537 1 95.75 33 GLN B N 1
ATOM 1534 C CA . GLN B 1 33 ? 7.418 -15.469 0.824 1 95.75 33 GLN B CA 1
ATOM 1535 C C . GLN B 1 33 ? 8.258 -15.336 -0.442 1 95.75 33 GLN B C 1
ATOM 1537 O O . GLN B 1 33 ? 9.273 -14.641 -0.445 1 95.75 33 GLN B O 1
ATOM 1542 N N . GLU B 1 34 ? 7.793 -15.961 -1.467 1 95.75 34 GLU B N 1
ATOM 1543 C CA . GLU B 1 34 ? 8.531 -15.953 -2.725 1 95.75 34 GLU B CA 1
ATOM 1544 C C . GLU B 1 34 ? 8.555 -14.555 -3.342 1 95.75 34 GLU B C 1
ATOM 1546 O O . GLU B 1 34 ? 9.547 -14.156 -3.961 1 95.75 34 GLU B O 1
ATOM 1551 N N . LEU B 1 35 ? 7.457 -13.883 -3.17 1 93.62 35 LEU B N 1
ATOM 1552 C CA . LEU B 1 35 ? 7.34 -12.539 -3.727 1 93.62 35 LEU B CA 1
ATOM 1553 C C . LEU B 1 35 ? 8.039 -11.523 -2.84 1 93.62 35 LEU B C 1
ATOM 1555 O O . LEU B 1 35 ? 8.266 -10.383 -3.254 1 93.62 35 LEU B O 1
ATOM 1559 N N . LYS B 1 36 ? 8.367 -11.891 -1.618 1 91.56 36 LYS B N 1
ATOM 1560 C CA . LYS B 1 36 ? 8.992 -11.016 -0.636 1 91.56 36 LYS B CA 1
ATOM 1561 C C . LYS B 1 36 ? 8.133 -9.781 -0.371 1 91.56 36 LYS B C 1
ATOM 1563 O O . LYS B 1 36 ? 8.633 -8.656 -0.404 1 91.56 36 LYS B O 1
ATOM 1568 N N . ILE B 1 37 ? 6.852 -10.023 -0.289 1 90.5 37 ILE B N 1
ATOM 1569 C CA . ILE B 1 37 ? 5.934 -8.953 0.075 1 90.5 37 ILE B CA 1
ATOM 1570 C C . ILE B 1 37 ? 5.234 -9.297 1.389 1 90.5 37 ILE B C 1
ATOM 1572 O O . ILE B 1 37 ? 5.176 -10.461 1.781 1 90.5 37 ILE B O 1
ATOM 1576 N N . LYS B 1 38 ? 4.781 -8.281 2.006 1 82.75 38 LYS B N 1
ATOM 1577 C CA . LYS B 1 38 ? 4.055 -8.484 3.254 1 82.75 38 LYS B CA 1
ATOM 1578 C C . LYS B 1 38 ? 2.709 -9.156 3.002 1 82.75 38 LYS B C 1
ATOM 1580 O O . LYS B 1 38 ? 1.983 -8.781 2.078 1 82.75 38 LYS B O 1
ATOM 1585 N N . PRO B 1 39 ? 2.428 -10.141 3.834 1 88.44 39 PRO B N 1
ATOM 1586 C CA . PRO B 1 39 ? 1.111 -10.773 3.689 1 88.44 39 PRO B CA 1
ATOM 1587 C C . PRO B 1 39 ? -0.038 -9.781 3.861 1 88.44 39 PRO B C 1
ATOM 1589 O O . PRO B 1 39 ? 0.047 -8.867 4.688 1 88.44 39 PRO B O 1
ATOM 1592 N N . MET B 1 40 ? -0.992 -9.906 3.037 1 87.62 40 MET B N 1
ATOM 1593 C CA . MET B 1 40 ? -2.189 -9.078 3.127 1 87.62 40 MET B CA 1
ATOM 1594 C C . MET B 1 40 ? -3.424 -9.93 3.395 1 87.62 40 MET B C 1
ATOM 1596 O O . MET B 1 40 ? -3.576 -11.008 2.816 1 87.62 40 MET B O 1
ATOM 1600 N N . GLU B 1 41 ? -4.156 -9.328 4.223 1 83.62 41 GLU B N 1
ATOM 1601 C CA . GLU B 1 41 ? -5.402 -10.016 4.531 1 83.62 41 GLU B CA 1
ATOM 1602 C C . GLU B 1 41 ? -6.285 -10.141 3.293 1 83.62 41 GLU B C 1
ATOM 1604 O O . GLU B 1 41 ? -6.273 -9.266 2.426 1 83.62 41 GLU B O 1
ATOM 1609 N N . PHE B 1 42 ? -7.012 -11.289 3.102 1 88.44 42 PHE B N 1
ATOM 1610 C CA . PHE B 1 42 ? -8.031 -11.547 2.092 1 88.44 42 PHE B CA 1
ATOM 1611 C C . PHE B 1 42 ? -7.391 -11.875 0.747 1 88.44 42 PHE B C 1
ATOM 1613 O O . PHE B 1 42 ? -8.07 -11.906 -0.279 1 88.44 42 PHE B O 1
ATOM 1620 N N . ALA B 1 43 ? -6.078 -11.992 0.838 1 93.75 43 ALA B N 1
ATOM 1621 C CA . ALA B 1 43 ? -5.43 -12.406 -0.402 1 93.75 43 ALA B CA 1
ATOM 1622 C C . ALA B 1 43 ? -5.898 -13.797 -0.832 1 93.75 43 ALA B C 1
ATOM 1624 O O . ALA B 1 43 ? -6.043 -14.695 0 1 93.75 43 ALA B O 1
ATOM 1625 N N . LYS B 1 44 ? -6.156 -13.953 -2.102 1 94.62 44 LYS B N 1
ATOM 1626 C CA . LYS B 1 44 ? -6.574 -15.219 -2.693 1 94.62 44 LYS B CA 1
ATOM 1627 C C . LYS B 1 44 ? -5.703 -15.578 -3.895 1 94.62 44 LYS B C 1
ATOM 1629 O O . LYS B 1 44 ? -5.047 -14.711 -4.473 1 94.62 44 LYS B O 1
ATOM 1634 N N . ALA B 1 45 ? -5.742 -16.828 -4.156 1 95.44 45 ALA B N 1
ATOM 1635 C CA . ALA B 1 45 ? -5.07 -17.312 -5.359 1 95.44 45 ALA B CA 1
ATOM 1636 C C . ALA B 1 45 ? -6.059 -17.453 -6.516 1 95.44 45 ALA B C 1
ATOM 1638 O O . ALA B 1 45 ? -7.191 -17.906 -6.316 1 95.44 45 ALA B O 1
ATOM 1639 N N . TYR B 1 46 ? -5.586 -17.094 -7.711 1 92.12 46 TYR B N 1
ATOM 1640 C CA . TYR B 1 46 ? -6.422 -17.156 -8.906 1 92.12 46 TYR B CA 1
ATOM 1641 C C . TYR B 1 46 ? -5.699 -17.891 -10.031 1 92.12 46 TYR B C 1
ATOM 1643 O O . TYR B 1 46 ? -4.492 -17.719 -10.227 1 92.12 46 TYR B O 1
ATOM 1651 N N . MET B 1 47 ? -6.41 -18.625 -10.703 1 90.56 47 MET B N 1
ATOM 1652 C CA . MET B 1 47 ? -6.043 -19.094 -12.031 1 90.56 47 MET B CA 1
ATOM 1653 C C . MET B 1 47 ? -6.938 -18.484 -13.102 1 90.56 47 MET B C 1
ATOM 1655 O O . MET B 1 47 ? -8.133 -18.781 -13.164 1 90.56 47 MET B O 1
ATOM 1659 N N . GLY B 1 48 ? -6.301 -17.562 -13.828 1 81.62 48 GLY B N 1
ATOM 1660 C CA . GLY B 1 48 ? -7.18 -16.719 -14.633 1 81.62 48 GLY B CA 1
ATOM 1661 C C . GLY B 1 48 ? -8.133 -15.883 -13.805 1 81.62 48 GLY B C 1
ATOM 1662 O O . GLY B 1 48 ? -7.711 -15.172 -12.898 1 81.62 48 GLY B O 1
ATOM 1663 N N . ASP B 1 49 ? -9.398 -16.031 -14.102 1 83 49 ASP B N 1
ATOM 1664 C CA . ASP B 1 49 ? -10.398 -15.234 -13.391 1 83 49 ASP B CA 1
ATOM 1665 C C . ASP B 1 49 ? -11.055 -16.062 -12.273 1 83 49 ASP B C 1
ATOM 1667 O O . ASP B 1 49 ? -11.906 -15.547 -11.547 1 83 49 ASP B O 1
ATOM 1671 N N . GLN B 1 50 ? -10.531 -17.234 -12.094 1 88.12 50 GLN B N 1
ATOM 1672 C CA . GLN B 1 50 ? -11.156 -18.109 -11.117 1 88.12 50 GLN B CA 1
ATOM 1673 C C . GLN B 1 50 ? -10.375 -18.125 -9.805 1 88.12 50 GLN B C 1
ATOM 1675 O O . GLN B 1 50 ? -9.18 -18.406 -9.797 1 88.12 50 GLN B O 1
ATOM 1680 N N . SER B 1 51 ? -11.102 -17.781 -8.812 1 93.12 51 SER B N 1
ATOM 1681 C CA . SER B 1 51 ? -10.492 -17.906 -7.496 1 93.12 51 SER B CA 1
ATOM 1682 C C . SER B 1 51 ? -10.445 -19.359 -7.047 1 93.12 51 SER B C 1
ATOM 1684 O O . SER B 1 51 ? -11.398 -20.125 -7.258 1 93.12 51 SER B O 1
ATOM 1686 N N . LEU B 1 52 ? -9.367 -19.75 -6.43 1 96.19 52 LEU B N 1
ATOM 1687 C CA . LEU B 1 52 ? -9.195 -21.125 -5.961 1 96.19 52 LEU B CA 1
ATOM 1688 C C . LEU B 1 52 ? -9.641 -21.266 -4.508 1 96.19 52 LEU B C 1
ATOM 1690 O O . LEU B 1 52 ? -9.25 -20.469 -3.654 1 96.19 52 LEU B O 1
ATOM 1694 N N . PRO B 1 53 ? -10.492 -22.281 -4.207 1 96.25 53 PRO B N 1
ATOM 1695 C CA . PRO B 1 53 ? -10.875 -22.5 -2.811 1 96.25 53 PRO B CA 1
ATOM 1696 C C . PRO B 1 53 ? -9.68 -22.812 -1.913 1 96.25 53 PRO B C 1
ATOM 1698 O O . PRO B 1 53 ? -8.844 -23.656 -2.262 1 96.25 53 PRO B O 1
ATOM 1701 N N . VAL B 1 54 ? -9.594 -22.219 -0.777 1 94.69 54 VAL B N 1
ATOM 1702 C CA . VAL B 1 54 ? -8.406 -22.172 0.077 1 94.69 54 VAL B CA 1
ATOM 1703 C C . VAL B 1 54 ? -8.078 -23.578 0.561 1 94.69 54 VAL B C 1
ATOM 1705 O O . VAL B 1 54 ? -6.91 -23.906 0.804 1 94.69 54 VAL B O 1
ATOM 1708 N N . ASN B 1 55 ? -9.023 -24.469 0.646 1 96.19 55 ASN B N 1
ATOM 1709 C CA . ASN B 1 55 ? -8.797 -25.781 1.235 1 96.19 55 ASN B CA 1
ATOM 1710 C C . ASN B 1 55 ? -8.492 -26.828 0.169 1 96.19 55 ASN B C 1
ATOM 1712 O O . ASN B 1 55 ? -8.141 -27.969 0.492 1 96.19 55 ASN B O 1
ATOM 1716 N N . ASP B 1 56 ? -8.609 -26.469 -1.078 1 96.88 56 ASP B N 1
ATOM 1717 C CA . ASP B 1 56 ? -8.367 -27.438 -2.145 1 96.88 56 ASP B CA 1
ATOM 1718 C C . ASP B 1 56 ? -6.887 -27.828 -2.205 1 96.88 56 ASP B C 1
ATOM 1720 O O . ASP B 1 56 ? -6.012 -27 -1.926 1 96.88 56 ASP B O 1
ATOM 1724 N N . LEU B 1 57 ? -6.707 -29.062 -2.584 1 96.69 57 LEU B N 1
ATOM 1725 C CA . LEU B 1 57 ? -5.355 -29.484 -2.949 1 96.69 57 LEU B CA 1
ATOM 1726 C C . LEU B 1 57 ? -4.941 -28.875 -4.285 1 96.69 57 LEU B C 1
ATOM 1728 O O . LEU B 1 57 ? -5.75 -28.781 -5.207 1 96.69 57 LEU B O 1
ATOM 1732 N N . LEU B 1 58 ? -3.697 -28.453 -4.445 1 95.88 58 LEU B N 1
ATOM 1733 C CA . LEU B 1 58 ? -3.203 -27.859 -5.68 1 95.88 58 LEU B CA 1
ATOM 1734 C C . LEU B 1 58 ? -3.377 -28.812 -6.855 1 95.88 58 LEU B C 1
ATOM 1736 O O . LEU B 1 58 ? -3.727 -28.375 -7.957 1 95.88 58 LEU B O 1
ATOM 1740 N N . LYS B 1 59 ? -3.145 -30.109 -6.586 1 92.62 59 LYS B N 1
ATOM 1741 C CA . LYS B 1 59 ? -3.195 -31.109 -7.641 1 92.62 59 LYS B CA 1
ATOM 1742 C C . LYS B 1 59 ? -4.578 -31.172 -8.281 1 92.62 59 LYS B C 1
ATOM 1744 O O . LYS B 1 59 ? -4.715 -31.578 -9.438 1 92.62 59 LYS B O 1
ATOM 1749 N N . GLU B 1 60 ? -5.586 -30.766 -7.547 1 93.25 60 GLU B N 1
ATOM 1750 C CA . GLU B 1 60 ? -6.953 -30.766 -8.062 1 93.25 60 GLU B CA 1
ATOM 1751 C C . GLU B 1 60 ? -7.133 -29.719 -9.156 1 93.25 60 GLU B C 1
ATOM 1753 O O . GLU B 1 60 ? -8.102 -29.766 -9.914 1 93.25 60 GLU B O 1
ATOM 1758 N N . HIS B 1 61 ? -6.258 -28.781 -9.219 1 93.06 61 HIS B N 1
ATOM 1759 C CA . HIS B 1 61 ? -6.367 -27.688 -10.18 1 93.06 61 HIS B CA 1
ATOM 1760 C C . HIS B 1 61 ? -5.395 -27.891 -11.344 1 93.06 61 HIS B C 1
ATOM 1762 O O . HIS B 1 61 ? -5.277 -27.016 -12.211 1 93.06 61 HIS B O 1
ATOM 1768 N N . GLN B 1 62 ? -4.664 -28.938 -11.281 1 89.25 62 GLN B N 1
ATOM 1769 C CA . GLN B 1 62 ? -3.789 -29.281 -12.398 1 89.25 62 GLN B CA 1
ATOM 1770 C C . GLN B 1 62 ? -4.539 -30.078 -13.453 1 89.25 62 GLN B C 1
ATOM 1772 O O . GLN B 1 62 ? -5.312 -30.984 -13.125 1 89.25 62 GLN B O 1
ATOM 1777 N N . SER B 1 63 ? -4.449 -29.656 -14.727 1 81.5 63 SER B N 1
ATOM 1778 C CA . SER B 1 63 ? -5.109 -30.375 -15.805 1 81.5 63 SER B CA 1
ATOM 1779 C C . SER B 1 63 ? -4.5 -31.766 -15.984 1 81.5 63 SER B C 1
ATOM 1781 O O . SER B 1 63 ? -5.219 -32.75 -16.219 1 81.5 63 SER B O 1
ATOM 1783 N N . ASP B 1 64 ? -3.182 -31.812 -16.016 1 82.31 64 ASP B N 1
ATOM 1784 C CA . ASP B 1 64 ? -2.432 -33.062 -16.125 1 82.31 64 ASP B CA 1
ATOM 1785 C C . ASP B 1 64 ? -1.3 -33.125 -15.109 1 82.31 64 ASP B C 1
ATOM 1787 O O . ASP B 1 64 ? -0.849 -32.094 -14.617 1 82.31 64 ASP B O 1
ATOM 1791 N N . GLU B 1 65 ? -1.027 -34.344 -14.922 1 77.88 65 GLU B N 1
ATOM 1792 C CA . GLU B 1 65 ? 0.097 -34.531 -14.008 1 77.88 65 GLU B CA 1
ATOM 1793 C C . GLU B 1 65 ? 1.355 -33.844 -14.539 1 77.88 65 GLU B C 1
ATOM 1795 O O . GLU B 1 65 ? 1.686 -33.969 -15.719 1 77.88 65 GLU B O 1
ATOM 1800 N N . GLY B 1 66 ? 1.92 -33 -13.742 1 77.25 66 GLY B N 1
ATOM 1801 C CA . GLY B 1 66 ? 3.188 -32.406 -14.125 1 77.25 66 GLY B CA 1
ATOM 1802 C C . GLY B 1 66 ? 3.031 -31.016 -14.719 1 77.25 66 GLY B C 1
ATOM 1803 O O . GLY B 1 66 ? 4.02 -30.312 -14.93 1 77.25 66 GLY B O 1
ATOM 1804 N N . VAL B 1 67 ? 1.738 -30.688 -15.086 1 83.69 67 VAL B N 1
ATOM 1805 C CA . VAL B 1 67 ? 1.524 -29.359 -15.656 1 83.69 67 VAL B CA 1
ATOM 1806 C C . VAL B 1 67 ? 1.63 -28.297 -14.562 1 83.69 67 VAL B C 1
ATOM 1808 O O . VAL B 1 67 ? 1.072 -28.453 -13.477 1 83.69 67 VAL B O 1
ATOM 1811 N N . ALA B 1 68 ? 2.365 -27.328 -14.82 1 88.44 68 ALA B N 1
ATOM 1812 C CA . ALA B 1 68 ? 2.578 -26.25 -13.859 1 88.44 68 ALA B CA 1
ATOM 1813 C C . ALA B 1 68 ? 1.302 -25.438 -13.656 1 88.44 68 ALA B C 1
ATOM 1815 O O . ALA B 1 68 ? 0.496 -25.297 -14.578 1 88.44 68 ALA B O 1
ATOM 1816 N N . LEU B 1 69 ? 1.142 -25.016 -12.469 1 91.44 69 LEU B N 1
ATOM 1817 C CA . LEU B 1 69 ? 0.017 -24.141 -12.148 1 91.44 69 LEU B CA 1
ATOM 1818 C C . LEU B 1 69 ? 0.385 -22.672 -12.375 1 91.44 69 LEU B C 1
ATOM 1820 O O . LEU B 1 69 ? 1.37 -22.188 -11.82 1 91.44 69 LEU B O 1
ATOM 1824 N N . GLU B 1 70 ? -0.354 -22 -13.172 1 88.94 70 GLU B N 1
ATOM 1825 C CA . GLU B 1 70 ? -0.215 -20.547 -13.352 1 88.94 70 GLU B CA 1
ATOM 1826 C C . GLU B 1 70 ? -1.188 -19.781 -12.461 1 88.94 70 GLU B C 1
ATOM 1828 O O . GLU B 1 70 ? -2.4 -19.812 -12.688 1 88.94 70 GLU B O 1
ATOM 1833 N N . VAL B 1 71 ? -0.542 -19.078 -11.5 1 91.44 71 VAL B N 1
ATOM 1834 C CA . VAL B 1 71 ? -1.416 -18.5 -10.484 1 91.44 71 VAL B CA 1
ATOM 1835 C C . VAL B 1 71 ? -1.027 -17.031 -10.25 1 91.44 71 VAL B C 1
ATOM 1837 O O . VAL B 1 71 ? 0.088 -16.625 -10.578 1 91.44 71 VAL B O 1
ATOM 1840 N N . ARG B 1 72 ? -1.935 -16.281 -9.781 1 90.81 72 ARG B N 1
ATOM 1841 C CA . ARG B 1 72 ? -1.692 -14.953 -9.234 1 90.81 72 ARG B CA 1
ATOM 1842 C C . ARG B 1 72 ? -2.369 -14.789 -7.875 1 90.81 72 ARG B C 1
ATOM 1844 O O . ARG B 1 72 ? -3.375 -15.445 -7.594 1 90.81 72 ARG B O 1
ATOM 1851 N N . LEU B 1 73 ? -1.737 -14.008 -7.125 1 93.44 73 LEU B N 1
ATOM 1852 C CA . LEU B 1 73 ? -2.387 -13.586 -5.887 1 93.44 73 LEU B CA 1
ATOM 1853 C C . LEU B 1 73 ? -3.07 -12.234 -6.066 1 93.44 73 LEU B C 1
ATOM 1855 O O . LEU B 1 73 ? -2.598 -11.391 -6.828 1 93.44 73 LEU B O 1
ATOM 1859 N N . ALA B 1 74 ? -4.184 -12.086 -5.402 1 92.5 74 ALA B N 1
ATOM 1860 C CA . ALA B 1 74 ? -4.883 -10.805 -5.508 1 92.5 74 ALA B CA 1
ATOM 1861 C C . ALA B 1 74 ? -5.699 -10.523 -4.25 1 92.5 74 ALA B C 1
ATOM 1863 O O . ALA B 1 74 ? -6.074 -11.445 -3.523 1 92.5 74 ALA B O 1
ATOM 1864 N N . VAL B 1 75 ? -5.906 -9.305 -4.027 1 91.31 75 VAL B N 1
ATOM 1865 C CA . VAL B 1 75 ? -6.812 -8.82 -2.996 1 91.31 75 VAL B CA 1
ATOM 1866 C C . VAL B 1 75 ? -7.898 -7.949 -3.631 1 91.31 75 VAL B C 1
ATOM 1868 O O . VAL B 1 75 ? -7.727 -7.453 -4.746 1 91.31 75 VAL B O 1
ATOM 1871 N N . PRO B 1 76 ? -9.008 -7.801 -2.941 1 88.12 76 PRO B N 1
ATOM 1872 C CA . PRO B 1 76 ? -10.062 -6.934 -3.48 1 88.12 76 PRO B CA 1
ATOM 1873 C C . PRO B 1 76 ? -9.578 -5.508 -3.73 1 88.12 76 PRO B C 1
ATOM 1875 O O . PRO B 1 76 ? -8.734 -5 -2.992 1 88.12 76 PRO B O 1
ATOM 1878 N N . ASN B 1 77 ? -10.148 -4.828 -4.695 1 85.31 77 ASN B N 1
ATOM 1879 C CA . ASN B 1 77 ? -9.773 -3.473 -5.082 1 85.31 77 ASN B CA 1
ATOM 1880 C C . ASN B 1 77 ? -9.922 -2.498 -3.914 1 85.31 77 ASN B C 1
ATOM 1882 O O . ASN B 1 77 ? -9.164 -1.528 -3.812 1 85.31 77 ASN B O 1
ATOM 1886 N N . GLU B 1 78 ? -10.898 -2.826 -3.043 1 87.62 78 GLU B N 1
ATOM 1887 C CA . GLU B 1 78 ? -11.117 -1.952 -1.895 1 87.62 78 GLU B CA 1
ATOM 1888 C C . GLU B 1 78 ? -9.883 -1.895 -1 1 87.62 78 GLU B C 1
ATOM 1890 O O . GLU B 1 78 ? -9.547 -0.834 -0.47 1 87.62 78 GLU B O 1
ATOM 1895 N N . ILE B 1 79 ? -9.289 -3.002 -0.903 1 89.12 79 ILE B N 1
ATOM 1896 C CA . ILE B 1 79 ? -8.094 -3.09 -0.076 1 89.12 79 ILE B CA 1
ATOM 1897 C C . ILE B 1 79 ? -6.934 -2.379 -0.771 1 89.12 79 ILE B C 1
ATOM 1899 O O . ILE B 1 79 ? -6.184 -1.632 -0.136 1 89.12 79 ILE B O 1
ATOM 1903 N N . LEU B 1 80 ? -6.82 -2.646 -2.045 1 89.25 80 LEU B N 1
ATOM 1904 C CA . LEU B 1 80 ? -5.773 -1.981 -2.807 1 89.25 80 LEU B CA 1
ATOM 1905 C C . LEU B 1 80 ? -5.965 -0.469 -2.795 1 89.25 80 LEU B C 1
ATOM 1907 O O . LEU B 1 80 ? -4.996 0.284 -2.668 1 89.25 80 LEU B O 1
ATOM 1911 N N . TYR B 1 81 ? -7.242 -0.037 -2.957 1 88.56 81 TYR B N 1
ATOM 1912 C CA . TYR B 1 81 ? -7.566 1.385 -2.939 1 88.56 81 TYR B CA 1
ATOM 1913 C C . TYR B 1 81 ? -7.082 2.039 -1.65 1 88.56 81 TYR B C 1
ATOM 1915 O O . TYR B 1 81 ? -6.445 3.094 -1.685 1 88.56 81 TYR B O 1
ATOM 1923 N N . ASP B 1 82 ? -7.309 1.393 -0.578 1 89.75 82 ASP B N 1
ATOM 1924 C CA . ASP B 1 82 ? -6.891 1.922 0.716 1 89.75 82 ASP B CA 1
ATOM 1925 C C . ASP B 1 82 ? -5.367 2.025 0.802 1 89.75 82 ASP B C 1
ATOM 1927 O O . ASP B 1 82 ? -4.836 3 1.335 1 89.75 82 ASP B O 1
ATOM 1931 N N . SER B 1 83 ? -4.746 1.048 0.282 1 89.75 83 SER B N 1
ATOM 1932 C CA . SER B 1 83 ? -3.289 1.052 0.287 1 89.75 83 SER B CA 1
ATOM 1933 C C . SER B 1 83 ? -2.736 2.188 -0.568 1 89.75 83 SER B C 1
ATOM 1935 O O . SER B 1 83 ? -1.801 2.879 -0.162 1 89.75 83 SER B O 1
ATOM 1937 N N . VAL B 1 84 ? -3.291 2.346 -1.688 1 89.19 84 VAL B N 1
ATOM 1938 C CA . VAL B 1 84 ? -2.834 3.387 -2.602 1 89.19 84 VAL B CA 1
ATOM 1939 C C . VAL B 1 84 ? -3.088 4.762 -1.988 1 89.19 84 VAL B C 1
ATOM 1941 O O . VAL B 1 84 ? -2.252 5.66 -2.096 1 89.19 84 VAL B O 1
ATOM 1944 N N . ARG B 1 85 ? -4.184 4.945 -1.342 1 90.25 85 ARG B N 1
ATOM 1945 C CA . ARG B 1 85 ? -4.492 6.195 -0.657 1 90.25 85 ARG B CA 1
ATOM 1946 C C . ARG B 1 85 ? -3.449 6.504 0.413 1 90.25 85 ARG B C 1
ATOM 1948 O O . ARG B 1 85 ? -3.041 7.656 0.576 1 90.25 85 ARG B O 1
ATOM 1955 N N . SER B 1 86 ? -3.08 5.477 1.092 1 91.25 86 SER B N 1
ATOM 1956 C CA . SER B 1 86 ? -2.053 5.648 2.111 1 91.25 86 SER B CA 1
ATOM 1957 C C . SER B 1 86 ? -0.732 6.098 1.495 1 91.25 86 SER B C 1
ATOM 1959 O O . SER B 1 86 ? -0.077 7.008 2.012 1 91.25 86 SER B O 1
ATOM 1961 N N . ILE B 1 87 ? -0.418 5.473 0.447 1 89.94 87 ILE B N 1
ATOM 1962 C CA . ILE B 1 87 ? 0.823 5.82 -0.234 1 89.94 87 ILE B CA 1
ATOM 1963 C C . ILE B 1 87 ? 0.766 7.277 -0.697 1 89.94 87 ILE B C 1
ATOM 1965 O O . ILE B 1 87 ? 1.728 8.031 -0.52 1 89.94 87 ILE B O 1
ATOM 1969 N N . ALA B 1 88 ? -0.3 7.648 -1.198 1 88.12 88 ALA B N 1
ATOM 1970 C CA . ALA B 1 88 ? -0.475 9.008 -1.701 1 88.12 88 ALA B CA 1
ATOM 1971 C C . ALA B 1 88 ? -0.363 10.031 -0.573 1 88.12 88 ALA B C 1
ATOM 1973 O O . ALA B 1 88 ? 0.278 11.07 -0.731 1 88.12 88 ALA B O 1
ATOM 1974 N N . ALA B 1 89 ? -0.956 9.695 0.461 1 89.31 89 ALA B N 1
ATOM 1975 C CA . ALA B 1 89 ? -0.983 10.609 1.599 1 89.31 89 ALA B CA 1
ATOM 1976 C C . ALA B 1 89 ? 0.4 10.742 2.23 1 89.31 89 ALA B C 1
ATOM 1978 O O . ALA B 1 89 ? 0.747 11.789 2.77 1 89.31 89 ALA B O 1
ATOM 1979 N N . LEU B 1 90 ? 1.17 9.664 2.117 1 90.5 90 LEU B N 1
ATOM 1980 C CA . LEU B 1 90 ? 2.393 9.602 2.91 1 90.5 90 LEU B CA 1
ATOM 1981 C C . LEU B 1 90 ? 3.625 9.75 2.025 1 90.5 90 LEU B C 1
ATOM 1983 O O . LEU B 1 90 ? 4.754 9.586 2.49 1 90.5 90 LEU B O 1
ATOM 1987 N N . SER B 1 91 ? 3.389 9.953 0.814 1 83.62 91 SER B N 1
ATOM 1988 C CA . SER B 1 91 ? 4.516 10.188 -0.082 1 83.62 91 SER B CA 1
ATOM 1989 C C . SER B 1 91 ? 5.203 11.516 0.224 1 83.62 91 SER B C 1
ATOM 1991 O O . SER B 1 91 ? 4.566 12.453 0.703 1 83.62 91 SER B O 1
ATOM 1993 N N . SER B 1 92 ? 6.48 11.641 0.015 1 71.88 92 SER B N 1
ATOM 1994 C CA . SER B 1 92 ? 7.312 12.781 0.403 1 71.88 92 SER B CA 1
ATOM 1995 C C . SER B 1 92 ? 7.145 13.945 -0.564 1 71.88 92 SER B C 1
ATOM 1997 O O . SER B 1 92 ? 7.664 15.039 -0.327 1 71.88 92 SER B O 1
ATOM 1999 N N . ASP B 1 93 ? 6.43 13.75 -1.604 1 66 93 ASP B N 1
ATOM 2000 C CA . ASP B 1 93 ? 6.32 14.867 -2.533 1 66 93 ASP B CA 1
ATOM 2001 C C . ASP B 1 93 ? 5.781 16.109 -1.834 1 66 93 ASP B C 1
ATOM 2003 O O . ASP B 1 93 ? 4.891 16.016 -0.984 1 66 93 ASP B O 1
ATOM 2007 N N . THR B 1 94 ? 6.574 17.125 -1.878 1 57.81 94 THR B N 1
ATOM 2008 C CA . THR B 1 94 ? 6.262 18.375 -1.212 1 57.81 94 THR B CA 1
ATOM 2009 C C . THR B 1 94 ? 5 19 -1.803 1 57.81 94 THR B C 1
ATOM 2011 O O . THR B 1 94 ? 4.801 18.984 -3.02 1 57.81 94 THR B O 1
ATOM 2014 N N . VAL B 1 95 ? 4.031 19.062 -1.059 1 55.66 95 VAL B N 1
ATOM 2015 C CA . VAL B 1 95 ? 2.855 19.844 -1.442 1 55.66 95 VAL B CA 1
ATOM 2016 C C . VAL B 1 95 ? 2.934 21.234 -0.829 1 55.66 95 VAL B C 1
ATOM 2018 O O . VAL B 1 95 ? 3.326 21.391 0.33 1 55.66 95 VAL B O 1
ATOM 2021 N N . TYR B 1 96 ? 3.045 22.219 -1.734 1 53.38 96 TYR B N 1
ATOM 2022 C CA . TYR B 1 96 ? 3.004 23.578 -1.215 1 53.38 96 TYR B CA 1
ATOM 2023 C C . TYR B 1 96 ? 1.571 24.016 -0.929 1 53.38 96 TYR B C 1
ATOM 2025 O O . TYR B 1 96 ? 0.669 23.766 -1.732 1 53.38 96 TYR B O 1
ATOM 2033 N N . PHE B 1 97 ? 1.334 24.188 0.395 1 54.91 97 PHE B N 1
ATOM 2034 C CA . PHE B 1 97 ? 0.037 24.688 0.823 1 54.91 97 PHE B CA 1
ATOM 2035 C C . PHE B 1 97 ? 0.099 26.203 1.058 1 54.91 97 PHE B C 1
ATOM 2037 O O . PHE B 1 97 ? 1.012 26.688 1.725 1 54.91 97 PHE B O 1
ATOM 2044 N N . THR B 1 98 ? -0.417 26.969 0.151 1 52.91 98 THR B N 1
ATOM 2045 C CA . THR B 1 98 ? -0.567 28.391 0.438 1 52.91 98 THR B CA 1
ATOM 2046 C C . THR B 1 98 ? -1.916 28.672 1.094 1 52.91 98 THR B C 1
ATOM 2048 O O . THR B 1 98 ? -2.965 28.469 0.479 1 52.91 98 THR B O 1
ATOM 2051 N N . PRO B 1 99 ? -1.871 29.016 2.348 1 52.69 99 PRO B N 1
ATOM 2052 C CA . PRO B 1 99 ? -3.135 29.344 3.014 1 52.69 99 PRO B CA 1
ATOM 2053 C C . PRO B 1 99 ? -3.982 30.328 2.225 1 52.69 99 PRO B C 1
ATOM 2055 O O . PRO B 1 99 ? -3.463 31.328 1.726 1 52.69 99 PRO B O 1
ATOM 2058 N N . GLY B 1 100 ? -5.363 30 2.256 1 54.03 100 GLY B N 1
ATOM 2059 C CA . GLY B 1 100 ? -6.254 30.922 1.569 1 54.03 100 GLY B CA 1
ATOM 2060 C C . GLY B 1 100 ? -6.348 30.656 0.078 1 54.03 100 GLY B C 1
ATOM 2061 O O . GLY B 1 100 ? -7.219 31.203 -0.601 1 54.03 100 GLY B O 1
ATOM 2062 N N . LYS B 1 101 ? -5.23 30.344 -0.405 1 53.41 101 LYS B N 1
ATOM 2063 C CA . LYS B 1 101 ? -5.297 30.062 -1.835 1 53.41 101 LYS B CA 1
ATOM 2064 C C . LYS B 1 101 ? -5.633 28.594 -2.082 1 53.41 101 LYS B C 1
ATOM 2066 O O . LYS B 1 101 ? -5.215 27.719 -1.319 1 53.41 101 LYS B O 1
ATOM 2071 N N . GLU B 1 102 ? -6.707 28.391 -2.566 1 47.03 102 GLU B N 1
ATOM 2072 C CA . GLU B 1 102 ? -7.223 27.047 -2.867 1 47.03 102 GLU B CA 1
ATOM 2073 C C . GLU B 1 102 ? -6.094 26.094 -3.221 1 47.03 102 GLU B C 1
ATOM 2075 O O . GLU B 1 102 ? -6.027 24.984 -2.686 1 47.03 102 GLU B O 1
ATOM 2080 N N . LYS B 1 103 ? -5.48 26.109 -4.539 1 47.25 103 LYS B N 1
ATOM 2081 C CA . LYS B 1 103 ? -5.156 24.875 -5.25 1 47.25 103 LYS B CA 1
ATOM 2082 C C . LYS B 1 103 ? -3.787 24.344 -4.836 1 47.25 103 LYS B C 1
ATOM 2084 O O . LYS B 1 103 ? -2.756 24.875 -5.254 1 47.25 103 LYS B O 1
ATOM 2089 N N . ASN B 1 104 ? -3.549 24.109 -3.691 1 47.25 104 ASN B N 1
ATOM 2090 C CA . ASN B 1 104 ? -2.268 23.469 -3.434 1 47.25 104 ASN B CA 1
ATOM 2091 C C . ASN B 1 104 ? -2.006 22.328 -4.418 1 47.25 104 ASN B C 1
ATOM 2093 O O . ASN B 1 104 ? -2.859 21.453 -4.605 1 47.25 104 ASN B O 1
ATOM 2097 N N . MET B 1 105 ? -1.207 22.734 -5.48 1 48.66 105 MET B N 1
ATOM 2098 C CA . MET B 1 105 ? -0.885 21.734 -6.496 1 48.66 105 MET B CA 1
ATOM 2099 C C . MET B 1 105 ? -0.244 20.5 -5.867 1 48.66 105 MET B C 1
ATOM 2101 O O . MET B 1 105 ? 0.652 20.625 -5.031 1 48.66 105 MET B O 1
ATOM 2105 N N . PRO B 1 106 ? -0.783 19.531 -5.828 1 50.5 106 PRO B N 1
ATOM 2106 C CA . PRO B 1 106 ? -0.226 18.281 -5.285 1 50.5 106 PRO B CA 1
ATOM 2107 C C . PRO B 1 106 ? 1.179 18 -5.805 1 50.5 106 PRO B C 1
ATOM 2109 O O . PRO B 1 106 ? 1.517 18.375 -6.93 1 50.5 106 PRO B O 1
ATOM 2112 N N . PRO B 1 107 ? 2.062 17.875 -4.938 1 54.81 107 PRO B N 1
ATOM 2113 C CA . PRO B 1 107 ? 3.342 17.438 -5.492 1 54.81 107 PRO B CA 1
ATOM 2114 C C . PRO B 1 107 ? 3.176 16.359 -6.559 1 54.81 107 PRO B C 1
ATOM 2116 O O . PRO B 1 107 ? 2.381 15.43 -6.387 1 54.81 107 PRO B O 1
ATOM 2119 N N . GLN B 1 108 ? 3.527 16.703 -7.867 1 57.59 108 GLN B N 1
ATOM 2120 C CA . GLN B 1 108 ? 3.189 16.125 -9.164 1 57.59 108 GLN B CA 1
ATOM 2121 C C . GLN B 1 108 ? 3.717 14.695 -9.281 1 57.59 108 GLN B C 1
ATOM 2123 O O . GLN B 1 108 ? 3.072 13.836 -9.891 1 57.59 108 GLN B O 1
ATOM 2128 N N . THR B 1 109 ? 4.871 14.305 -8.594 1 66.75 109 THR B N 1
ATOM 2129 C CA . THR B 1 109 ? 5.445 13.156 -9.289 1 66.75 109 THR B CA 1
ATOM 2130 C C . THR B 1 109 ? 4.734 11.867 -8.891 1 66.75 109 THR B C 1
ATOM 2132 O O . THR B 1 109 ? 4.223 11.141 -9.742 1 66.75 109 THR B O 1
ATOM 2135 N N . VAL B 1 110 ? 4.633 11.633 -7.539 1 70.56 110 VAL B N 1
ATOM 2136 C CA . VAL B 1 110 ? 4.039 10.367 -7.102 1 70.56 110 VAL B CA 1
ATOM 2137 C C . VAL B 1 110 ? 2.527 10.406 -7.309 1 70.56 110 VAL B C 1
ATOM 2139 O O . VAL B 1 110 ? 1.938 9.445 -7.805 1 70.56 110 VAL B O 1
ATOM 2142 N N . LEU B 1 111 ? 1.966 11.57 -7.113 1 73.94 111 LEU B N 1
ATOM 2143 C CA . LEU B 1 111 ? 0.517 11.711 -7.207 1 73.94 111 LEU B CA 1
ATOM 2144 C C . LEU B 1 111 ? 0.055 11.594 -8.656 1 73.94 111 LEU B C 1
ATOM 2146 O O . LEU B 1 111 ? -1.056 11.125 -8.922 1 73.94 111 LEU B O 1
ATOM 2150 N N . THR B 1 112 ? 0.976 11.945 -9.516 1 74.38 112 THR B N 1
ATOM 2151 C CA . THR B 1 112 ? 0.648 11.859 -10.93 1 74.38 112 THR B CA 1
ATOM 2152 C C . THR B 1 112 ? 0.366 10.414 -11.336 1 74.38 112 THR B C 1
ATOM 2154 O O . THR B 1 112 ? -0.484 10.156 -12.188 1 74.38 112 THR B O 1
ATOM 2157 N N . TYR B 1 113 ? 0.995 9.547 -10.672 1 75.25 113 TYR B N 1
ATOM 2158 C CA . TYR B 1 113 ? 0.814 8.133 -10.984 1 75.25 113 TYR B CA 1
ATOM 2159 C C . TYR B 1 113 ? -0.281 7.516 -10.117 1 75.25 113 TYR B C 1
ATOM 2161 O O . TYR B 1 113 ? -0.991 6.609 -10.562 1 75.25 113 TYR B O 1
ATOM 2169 N N . LEU B 1 114 ? -0.424 8.086 -9.008 1 83.06 114 LEU B N 1
ATOM 2170 C CA . LEU B 1 114 ? -1.287 7.422 -8.039 1 83.06 114 LEU B CA 1
ATOM 2171 C C . LEU B 1 114 ? -2.742 7.84 -8.227 1 83.06 114 LEU B C 1
ATOM 2173 O O . LEU B 1 114 ? -3.654 7.043 -8 1 83.06 114 LEU B O 1
ATOM 2177 N N . LEU B 1 115 ? -2.941 9.047 -8.711 1 81.12 115 LEU B N 1
ATOM 2178 C CA . LEU B 1 115 ? -4.309 9.539 -8.82 1 81.12 115 LEU B CA 1
ATOM 2179 C C . LEU B 1 115 ? -5.109 8.727 -9.828 1 81.12 115 LEU B C 1
ATOM 2181 O O . LEU B 1 115 ? -6.199 8.242 -9.523 1 81.12 115 LEU B O 1
ATOM 2185 N N . PRO B 1 116 ? -4.582 8.492 -11.047 1 79.81 116 PRO B N 1
ATOM 2186 C CA . PRO B 1 116 ? -5.324 7.645 -11.984 1 79.81 116 PRO B CA 1
ATOM 2187 C C . PRO B 1 116 ? -5.531 6.227 -11.453 1 79.81 116 PRO B C 1
ATOM 2189 O O . PRO B 1 116 ? -6.57 5.617 -11.711 1 79.81 116 PRO B O 1
ATOM 2192 N N . LEU B 1 117 ? -4.539 5.75 -10.773 1 82.62 117 LEU B N 1
ATOM 2193 C CA . LEU B 1 117 ? -4.652 4.422 -10.18 1 82.62 117 LEU B CA 1
ATOM 2194 C C . LEU B 1 117 ? -5.762 4.383 -9.133 1 82.62 117 LEU B C 1
ATOM 2196 O O . LEU B 1 117 ? -6.543 3.432 -9.086 1 82.62 117 LEU B O 1
ATOM 2200 N N . MET B 1 118 ? -5.82 5.391 -8.297 1 84.06 118 MET B N 1
ATOM 2201 C CA . MET B 1 118 ? -6.871 5.484 -7.289 1 84.06 118 MET B CA 1
ATOM 2202 C C . MET B 1 118 ? -8.25 5.527 -7.941 1 84.06 118 MET B C 1
ATOM 2204 O O . MET B 1 118 ? -9.188 4.898 -7.457 1 84.06 118 MET B O 1
ATOM 2208 N N . ASP B 1 119 ? -8.336 6.211 -8.984 1 82.81 119 ASP B N 1
ATOM 2209 C CA . ASP B 1 119 ? -9.602 6.289 -9.703 1 82.81 119 ASP B CA 1
ATOM 2210 C C . ASP B 1 119 ? -9.992 4.93 -10.281 1 82.81 119 ASP B C 1
ATOM 2212 O O . ASP B 1 119 ? -11.172 4.562 -10.273 1 82.81 119 ASP B O 1
ATOM 2216 N N . HIS B 1 120 ? -9.023 4.242 -10.711 1 80 120 HIS B N 1
ATOM 2217 C CA . HIS B 1 120 ? -9.25 2.92 -11.281 1 80 120 HIS B CA 1
ATOM 2218 C C . HIS B 1 120 ? -9.688 1.927 -10.211 1 80 120 HIS B C 1
ATOM 2220 O O . HIS B 1 120 ? -10.508 1.046 -10.469 1 80 120 HIS B O 1
ATOM 2226 N N . LEU B 1 121 ? -9.164 2.115 -9.016 1 82.31 121 LEU B N 1
ATOM 2227 C CA . LEU B 1 121 ? -9.375 1.146 -7.945 1 82.31 121 LEU B CA 1
ATOM 2228 C C . LEU B 1 121 ? -10.586 1.522 -7.098 1 82.31 121 LEU B C 1
ATOM 2230 O O . LEU B 1 121 ? -11.031 0.738 -6.258 1 82.31 121 LEU B O 1
ATOM 2234 N N . LYS B 1 122 ? -11.062 2.74 -7.32 1 81.44 122 LYS B N 1
ATOM 2235 C CA . LYS B 1 122 ? -12.133 3.256 -6.477 1 81.44 122 LYS B CA 1
ATOM 2236 C C . LYS B 1 122 ? -13.328 2.307 -6.461 1 81.44 122 LYS B C 1
ATOM 2238 O O . LYS B 1 122 ? -13.828 1.912 -7.516 1 81.44 122 LYS B O 1
ATOM 2243 N N . PRO B 1 123 ? -13.641 1.791 -5.176 1 74.38 123 PRO B N 1
ATOM 2244 C CA . PRO B 1 123 ? -14.797 0.897 -5.098 1 74.38 123 PRO B CA 1
ATOM 2245 C C . PRO B 1 123 ? -16.078 1.532 -5.656 1 74.38 123 PRO B C 1
ATOM 2247 O O . PRO B 1 123 ? -16.25 2.752 -5.582 1 74.38 123 PRO B O 1
ATOM 2250 N N . SER B 1 124 ? -16.844 0.826 -6.523 1 63.84 124 SER B N 1
ATOM 2251 C CA . SER B 1 124 ? -18.109 1.328 -7.043 1 63.84 124 SER B CA 1
ATOM 2252 C C . SER B 1 124 ? -19.062 1.696 -5.91 1 63.84 124 SER B C 1
ATOM 2254 O O . SER B 1 124 ? -18.984 1.126 -4.82 1 63.84 124 SER B O 1
ATOM 2256 N N . LYS B 1 125 ? -19.766 2.824 -5.777 1 53.81 125 LYS B N 1
ATOM 2257 C CA . LYS B 1 125 ? -20.75 3.301 -4.816 1 53.81 125 LYS B CA 1
ATOM 2258 C C . LYS B 1 125 ? -21.625 2.158 -4.32 1 53.81 125 LYS B C 1
ATOM 2260 O O . LYS B 1 125 ? -22.297 2.283 -3.291 1 53.81 125 LYS B O 1
ATOM 2265 N N . GLU B 1 126 ? -22.266 1.268 -5.141 1 42.31 126 GLU B N 1
ATOM 2266 C CA . GLU B 1 126 ? -23.453 0.587 -4.625 1 42.31 126 GLU B CA 1
ATOM 2267 C C . GLU B 1 126 ? -23.078 -0.403 -3.523 1 42.31 126 GLU B C 1
ATOM 2269 O O . GLU B 1 126 ? -23.953 -0.976 -2.877 1 42.31 126 GLU B O 1
ATOM 2274 N N . VAL B 1 127 ? -22.109 -1.366 -3.604 1 36.66 127 VAL B N 1
ATOM 2275 C CA . VAL B 1 127 ? -22.203 -2.424 -2.602 1 36.66 127 VAL B CA 1
ATOM 2276 C C . VAL B 1 127 ? -21.984 -1.836 -1.21 1 36.66 127 VAL B C 1
ATOM 2278 O O . VAL B 1 127 ? -21.016 -1.092 -0.988 1 36.66 127 VAL B O 1
ATOM 2281 N N . VAL B 1 128 ? -22.969 -1.863 -0.293 1 31.95 128 VAL B N 1
ATOM 2282 C CA . VAL B 1 128 ? -23.094 -1.59 1.136 1 31.95 128 VAL B CA 1
ATOM 2283 C C . VAL B 1 128 ? -21.812 -2.035 1.853 1 31.95 128 VAL B C 1
ATOM 2285 O O . VAL B 1 128 ? -21.359 -3.166 1.672 1 31.95 128 VAL B O 1
ATOM 2288 N N . GLN B 1 129 ? -21.016 -1.219 2.266 1 33.66 129 GLN B N 1
ATOM 2289 C CA . GLN B 1 129 ? -19.828 -1.394 3.094 1 33.66 129 GLN B CA 1
ATOM 2290 C C . GLN B 1 129 ? -20.016 -2.529 4.094 1 33.66 129 GLN B C 1
ATOM 2292 O O . GLN B 1 129 ? -20.797 -2.41 5.035 1 33.66 129 GLN B O 1
ATOM 2297 N N . ASN B 1 130 ? -20.219 -3.756 3.672 1 29.38 130 ASN B N 1
ATOM 2298 C CA . ASN B 1 130 ? -20.078 -4.68 4.793 1 29.38 130 ASN B CA 1
ATOM 2299 C C . ASN B 1 130 ? -18.844 -4.375 5.633 1 29.38 130 ASN B C 1
ATOM 2301 O O . ASN B 1 130 ? -17.781 -4.105 5.094 1 29.38 130 ASN B O 1
ATOM 2305 N N . GLU B 1 131 ? -19.047 -3.965 6.805 1 31.41 131 GLU B N 1
ATOM 2306 C CA . GLU B 1 131 ? -18.109 -3.744 7.906 1 31.41 131 GLU B CA 1
ATOM 2307 C C . GLU B 1 131 ? -16.984 -4.77 7.883 1 31.41 131 GLU B C 1
ATOM 2309 O O . GLU B 1 131 ? -17.203 -5.953 8.133 1 31.41 131 GLU B O 1
ATOM 2314 N N . TYR B 1 132 ? -16.234 -4.832 6.906 1 26.81 132 TYR B N 1
ATOM 2315 C CA . TYR B 1 132 ? -15.102 -5.719 7.113 1 26.81 132 TYR B CA 1
ATOM 2316 C C . TYR B 1 132 ? -14.5 -5.516 8.5 1 26.81 132 TYR B C 1
ATOM 2318 O O . TYR B 1 132 ? -14.031 -4.422 8.828 1 26.81 132 TYR B O 1
ATOM 2326 N N . VAL B 1 133 ? -15.148 -6.145 9.453 1 26.59 133 VAL B N 1
ATOM 2327 C CA . VAL B 1 133 ? -14.531 -6.227 10.766 1 26.59 133 VAL B CA 1
ATOM 2328 C C . VAL B 1 133 ? -13.109 -6.773 10.641 1 26.59 133 VAL B C 1
ATOM 2330 O O . VAL B 1 133 ? -12.914 -7.898 10.172 1 26.59 133 VAL B O 1
ATOM 2333 N N . TRP B 1 134 ? -12.234 -5.969 10.484 1 27.02 134 TRP B N 1
ATOM 2334 C CA . TRP B 1 134 ? -10.836 -6.363 10.609 1 27.02 134 TRP B CA 1
ATOM 2335 C C . TRP B 1 134 ? -10.648 -7.348 11.758 1 27.02 134 TRP B C 1
ATOM 2337 O O . TRP B 1 134 ? -10.742 -6.973 12.93 1 27.02 134 TRP B O 1
ATOM 2347 N N . HIS B 1 135 ? -11.203 -8.516 11.586 1 26.2 135 HIS B N 1
ATOM 2348 C CA . HIS B 1 135 ? -10.805 -9.469 12.625 1 26.2 135 HIS B CA 1
ATOM 2349 C C . HIS B 1 135 ? -9.289 -9.648 12.648 1 26.2 135 HIS B C 1
ATOM 2351 O O . HIS B 1 135 ? -8.672 -9.844 11.602 1 26.2 135 HIS B O 1
ATOM 2357 N N . SER B 1 136 ? -8.719 -9.25 13.625 1 25.08 136 SER B N 1
ATOM 2358 C CA . SER B 1 136 ? -7.324 -9.562 13.93 1 25.08 136 SER B CA 1
ATOM 2359 C C . SER B 1 136 ? -7.027 -11.039 13.695 1 25.08 136 SER B C 1
ATOM 2361 O O . SER B 1 136 ? -7.707 -11.906 14.242 1 25.08 136 SER B O 1
ATOM 2363 N N . LEU B 1 137 ? -6.691 -11.414 12.609 1 26.31 137 LEU B N 1
ATOM 2364 C CA . LEU B 1 137 ? -6.301 -12.812 12.453 1 26.31 137 LEU B CA 1
ATOM 2365 C C . LEU B 1 137 ? -5.68 -13.352 13.742 1 26.31 137 LEU B C 1
ATOM 2367 O O . LEU B 1 137 ? -4.898 -12.656 14.391 1 26.31 137 LEU B O 1
ATOM 2371 N N . PRO B 1 138 ? -6.324 -14.398 14.297 1 25.73 138 PRO B N 1
ATOM 2372 C CA . PRO B 1 138 ? -5.691 -15.008 15.469 1 25.73 138 PRO B CA 1
ATOM 2373 C C . PRO B 1 138 ? -4.18 -15.18 15.305 1 25.73 138 PRO B C 1
ATOM 2375 O O . PRO B 1 138 ? -3.688 -15.289 14.18 1 25.73 138 PRO B O 1
ATOM 2378 N N . ARG B 1 139 ? -3.418 -14.781 16.266 1 28.39 139 ARG B N 1
ATOM 2379 C CA . ARG B 1 139 ? -1.999 -15.086 16.438 1 28.39 139 ARG B CA 1
ATOM 2380 C C . ARG B 1 139 ? -1.692 -16.516 16.016 1 28.39 139 ARG B C 1
ATOM 2382 O O . ARG B 1 139 ? -2.18 -17.469 16.641 1 28.39 139 ARG B O 1
ATOM 2389 N N . LEU B 1 140 ? -1.616 -16.906 14.953 1 25.12 140 LEU B N 1
ATOM 2390 C CA . LEU B 1 140 ? -1.066 -18.219 14.672 1 25.12 140 LEU B CA 1
ATOM 2391 C C . LEU B 1 140 ? 0.132 -18.516 15.57 1 25.12 140 LEU B C 1
ATOM 2393 O O . LEU B 1 140 ? 1.135 -17.797 15.523 1 25.12 140 LEU B O 1
ATOM 2397 N N . ASP B 1 141 ? -0.098 -19.078 16.734 1 25.28 141 ASP B N 1
ATOM 2398 C CA . ASP B 1 141 ? 0.909 -19.703 17.594 1 25.28 141 ASP B CA 1
ATOM 2399 C C . ASP B 1 141 ? 1.883 -20.547 16.781 1 25.28 141 ASP B C 1
ATOM 2401 O O . ASP B 1 141 ? 1.514 -21.609 16.266 1 25.28 141 ASP B O 1
ATOM 2405 N N . ILE B 1 142 ? 2.664 -19.969 16.078 1 26.64 142 ILE B N 1
ATOM 2406 C CA . ILE B 1 142 ? 3.783 -20.688 15.477 1 26.64 142 ILE B CA 1
ATOM 2407 C C . ILE B 1 142 ? 4.504 -21.5 16.547 1 26.64 142 ILE B C 1
ATOM 2409 O O . ILE B 1 142 ? 5.102 -20.938 17.469 1 26.64 142 ILE B O 1
ATOM 2413 N N . SER B 1 143 ? 3.93 -22.531 17.016 1 25.56 143 SER B N 1
ATOM 2414 C CA . SER B 1 143 ? 4.582 -23.547 17.828 1 25.56 143 SER B CA 1
ATOM 2415 C C . SER B 1 143 ? 6.008 -23.812 17.359 1 25.56 143 SER B C 1
ATOM 2417 O O . SER B 1 143 ? 6.246 -24 16.156 1 25.56 143 SER B O 1
ATOM 2419 N N . THR B 1 144 ? 6.914 -23.438 18.203 1 27.14 144 THR B N 1
ATOM 2420 C CA . THR B 1 144 ? 8.359 -23.609 18.297 1 27.14 144 THR B CA 1
ATOM 2421 C C . THR B 1 144 ? 8.758 -25.062 18.062 1 27.14 144 THR B C 1
ATOM 2423 O O . THR B 1 144 ? 9.836 -25.5 18.484 1 27.14 144 THR B O 1
ATOM 2426 N N . ALA B 1 145 ? 7.844 -25.859 17.531 1 27.34 145 ALA B N 1
ATOM 2427 C CA . ALA B 1 145 ? 8.242 -27.25 17.562 1 27.34 145 ALA B CA 1
ATOM 2428 C C . ALA B 1 145 ? 9.461 -27.5 16.672 1 27.34 145 ALA B C 1
ATOM 2430 O O . ALA B 1 145 ? 9.945 -28.625 16.562 1 27.34 145 ALA B O 1
ATOM 2431 N N . THR B 1 146 ? 9.828 -26.547 15.922 1 23.53 146 THR B N 1
ATOM 2432 C CA . THR B 1 146 ? 10.672 -27.172 14.906 1 23.53 146 THR B CA 1
ATOM 2433 C C . THR B 1 146 ? 12.016 -27.578 15.5 1 23.53 146 THR B C 1
ATOM 2435 O O . THR B 1 146 ? 12.617 -28.578 15.062 1 23.53 146 THR B O 1
ATOM 2438 N N . ALA B 1 147 ? 12.586 -26.797 16.375 1 26.41 147 ALA B N 1
ATOM 2439 C CA . ALA B 1 147 ? 14.023 -26.797 16.109 1 26.41 147 ALA B CA 1
ATOM 2440 C C . ALA B 1 147 ? 14.68 -28.078 16.656 1 26.41 147 ALA B C 1
ATOM 2442 O O . ALA B 1 147 ? 15.891 -28.25 16.531 1 26.41 147 ALA B O 1
ATOM 2443 N N . ASN B 1 148 ? 13.945 -28.719 17.422 1 23.38 148 ASN B N 1
ATOM 2444 C CA . ASN B 1 148 ? 14.82 -29.594 18.203 1 23.38 148 ASN B CA 1
ATOM 2445 C C . ASN B 1 148 ? 15.359 -30.734 17.344 1 23.38 148 ASN B C 1
ATOM 2447 O O . ASN B 1 148 ? 15.992 -31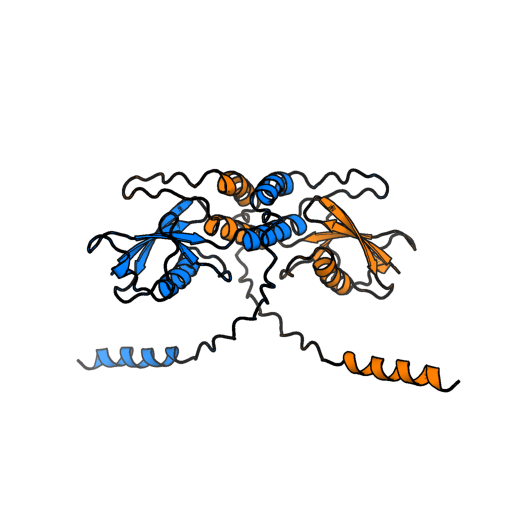.656 17.859 1 23.38 148 ASN B O 1
ATOM 2451 N N . ARG B 1 149 ? 14.648 -30.891 16.281 1 27.66 149 ARG B N 1
ATOM 2452 C CA . ARG B 1 149 ? 14.914 -32.25 15.789 1 27.66 149 ARG B CA 1
ATOM 2453 C C . ARG B 1 149 ? 16.328 -32.344 15.25 1 27.66 149 ARG B C 1
ATOM 2455 O O . ARG B 1 149 ? 16.812 -33.469 15.016 1 27.66 149 ARG B O 1
ATOM 2462 N N . SER B 1 150 ? 16.859 -31.219 14.859 1 23.47 150 SER B N 1
ATOM 2463 C CA . SER B 1 150 ? 17.984 -31.531 13.977 1 23.47 150 SER B CA 1
ATOM 2464 C C . SER B 1 150 ? 19.203 -31.969 14.773 1 23.47 150 SER B C 1
ATOM 2466 O O . SER B 1 150 ? 20.266 -32.219 14.203 1 23.47 150 SER B O 1
ATOM 2468 N N . ALA B 1 151 ? 19.125 -31.688 16.062 1 27.16 151 ALA B N 1
ATOM 2469 C CA . ALA B 1 151 ? 20.453 -31.875 16.641 1 27.16 151 ALA B CA 1
ATOM 2470 C C . ALA B 1 151 ? 20.891 -33.312 16.547 1 27.16 151 ALA B C 1
ATOM 2472 O O . ALA B 1 151 ? 22.062 -33.625 16.734 1 27.16 151 ALA B O 1
ATOM 2473 N N . ASP B 1 152 ? 19.891 -34.062 16.516 1 24.14 152 ASP B N 1
ATOM 2474 C CA . ASP B 1 152 ? 20.328 -35.438 16.766 1 24.14 152 ASP B CA 1
ATOM 2475 C C . ASP B 1 152 ? 21.078 -36 15.547 1 24.14 152 ASP B C 1
ATOM 2477 O O . ASP B 1 152 ? 21.656 -37.094 15.609 1 24.14 152 ASP B O 1
ATOM 2481 N N . TYR B 1 153 ? 20.812 -35.375 14.43 1 23.78 153 TYR B N 1
ATOM 2482 C CA . TYR B 1 153 ? 21.297 -36.156 13.289 1 23.78 153 TYR B CA 1
ATOM 2483 C C . TYR B 1 153 ? 22.812 -36.125 13.211 1 23.78 153 TYR B C 1
ATOM 2485 O O . TYR B 1 153 ? 23.422 -36.938 12.508 1 23.78 153 TYR B O 1
ATOM 2493 N N . LEU B 1 154 ? 23.344 -34.969 13.703 1 29.02 154 LEU B N 1
ATOM 2494 C CA . LEU B 1 154 ? 24.781 -34.938 13.398 1 29.02 154 LEU B CA 1
ATOM 2495 C C . LEU B 1 154 ? 25.516 -36.031 14.125 1 29.02 154 LEU B C 1
ATOM 2497 O O . LEU B 1 154 ? 26.625 -36.406 13.727 1 29.02 154 LEU B O 1
ATOM 2501 N N . ARG B 1 155 ? 25 -36.312 15.211 1 28.95 155 ARG B N 1
ATOM 2502 C CA . ARG B 1 155 ? 25.906 -37.125 16.047 1 28.95 155 ARG B CA 1
ATOM 2503 C C . ARG B 1 155 ? 26.078 -38.531 15.461 1 28.95 155 ARG B C 1
ATOM 2505 O O . ARG B 1 155 ? 26.969 -39.281 15.883 1 28.95 155 ARG B O 1
ATOM 2512 N N . ARG B 1 156 ? 25.016 -38.875 14.703 1 30.67 156 ARG B N 1
ATOM 2513 C CA . ARG B 1 156 ? 25.125 -40.312 14.539 1 30.67 156 ARG B CA 1
ATOM 2514 C C . ARG B 1 156 ? 26.219 -40.688 13.539 1 30.67 156 ARG B C 1
ATOM 2516 O O . ARG B 1 156 ? 26.516 -41.875 13.328 1 30.67 156 ARG B O 1
ATOM 2523 N N . ARG B 1 157 ? 26.672 -39.688 12.742 1 32.38 157 ARG B N 1
ATOM 2524 C CA . ARG B 1 157 ? 27.562 -40.25 11.719 1 32.38 157 ARG B CA 1
ATOM 2525 C C . ARG B 1 157 ? 28.891 -40.656 12.328 1 32.38 157 ARG B C 1
ATOM 2527 O O . ARG B 1 157 ? 29.766 -41.156 11.617 1 32.38 157 ARG B O 1
ATOM 2534 N N . GLN B 1 158 ? 29.156 -40.156 13.508 1 30.48 158 GLN B N 1
ATOM 2535 C CA . GLN B 1 158 ? 30.516 -40.531 13.875 1 30.48 158 GLN B CA 1
ATOM 2536 C C . GLN B 1 158 ? 30.656 -42.031 14.094 1 30.48 158 GLN B C 1
ATOM 2538 O O . GLN B 1 158 ? 31.766 -42.531 14.219 1 30.48 158 GLN B O 1
ATOM 2543 N N . ARG B 1 159 ? 29.578 -42.625 14.562 1 34.06 159 ARG B N 1
ATOM 2544 C CA . ARG B 1 159 ? 29.969 -43.906 15.148 1 34.06 159 ARG B CA 1
ATOM 2545 C C . ARG B 1 159 ? 30.203 -44.938 14.07 1 34.06 159 ARG B C 1
ATOM 2547 O O . ARG B 1 159 ? 30.766 -46 14.344 1 34.06 159 ARG B O 1
ATOM 2554 N N . THR B 1 160 ? 29.609 -44.75 12.836 1 27.95 160 THR B N 1
ATOM 2555 C CA . THR B 1 160 ? 30.078 -45.938 12.094 1 27.95 160 THR B CA 1
ATOM 2556 C C . THR B 1 160 ? 31.469 -45.688 11.516 1 27.95 160 THR B C 1
ATOM 2558 O O . THR B 1 160 ? 31.734 -44.594 10.984 1 27.95 160 THR B O 1
#

Foldseek 3Di:
DAWEFEQEPVRHTDIDDDDQQDFQLNVLVVNCVSNVHDDDPQKFKDDVPDTDDRGDGPVVVDPDPPDHGYIYIDHQLVVVLVVLVVCQVPPPQDFDDDPPDPCRPRSCDSCVVSVVVNVVSPDDPPDDPPPPPPPPPPPPPPPPPPPPPPVVPVPPVPPD/DAWEFEAEPVRHTDIDDDDQQDFQLNVLVVNCVSNVHDDDPQKFKDDVVDTDDRGDGPVVVDPDPPDHGYIYIDHQLVVVLVVLVVCQVPPPQDFDDDPPDPDRPRSCDSCVVSVVVSVVSPPDPPDDPPPPPPPPPPPPPPPPPPDPPPPVPVPPVPPD

Secondary structure (DSSP, 8-state):
-EEEEE--TTSPPEEEEE-TT-BHHHHHHHHHHHHT----TT-EEEETTEEPPTTSBGGGG-SSTTPPEEEEEE--HHHHHHHHHHHHHH-----B--TT-S--B--HHHHHHHHHHHHHHPPPTTS----------------SGGGGGGHHHHHGGGT-/-EEEEE--TTSPPEEEEE-TT-BHHHHHHHHHHHHT----TT-EEEETTEEPPTTSBGGGG-SSTTPPEEEEEE--HHHHHHHHHHHHHH--------TT-S-----HHHHHHHHHHHHHHPPPTTS-----------------GGGGGGHHHHHGGGT-

Sequence (320 aa):
MTTVYLRSPDGRPVVFEMPDNSTVVDLVNRGFQELKIKPMEFAKAYMGDQSLPVNDLLKEHQSDEGVALEVRLAVPNEILYDSVRSIAALSSDTVYFTPGKEKNMPPQTVLTYLLPLMDHLKPSKEVVQNEYVWHSLPRLDISTATANRSADYLRRRQRTMTTVYLRSPDGRPVVFEMPDNSTVVDLVNRGFQELKIKPMEFAKAYMGDQSLPVNDLLKEHQSDEGVALEVRLAVPNEILYDSVRSIAALSSDTVYFTPGKEKNMPPQTVLTYLLPLMDHLKPSKEVVQNEYVWHSLPRLDISTATANRSADYLRRRQRT

Nearest PDB structures (foldseek):
  3rcz-assembly1_A  TM=7.893E-01  e=1.958E-05  Schizosaccharomyces pombe
  3goe-assembly1_A  TM=7.681E-01  e=2.922E-05  Schizosaccharomyces pombe
  6vgu-assembly1_A  TM=6.467E-01  e=3.232E-04  Mus musculus
  2lxc-assembly1_A  TM=7.036E-01  e=2.095E-03  Saccharomyces cerevisiae S288C
  8fso-assembly1_A  TM=6.209E-01  e=2.095E-03  Mus musculus

Solvent-accessible surface area (backbone atoms only — not comparable to full-atom values): 18677 Å² total; per-residue (Å²): 102,40,42,36,38,32,50,28,52,86,31,52,64,47,75,50,76,38,62,60,84,35,28,38,49,52,47,50,57,49,45,29,61,75,65,70,36,78,82,58,86,77,54,41,43,23,49,82,91,41,72,55,61,53,81,39,49,50,64,77,73,37,92,44,90,83,47,62,42,61,35,35,41,26,40,58,46,58,59,50,31,52,51,52,43,39,47,44,29,24,42,72,59,65,53,58,76,51,87,93,50,78,76,37,51,43,28,58,71,68,42,62,36,43,51,62,48,43,63,70,27,50,68,71,85,76,71,74,76,68,75,74,68,80,65,73,70,74,77,74,76,75,70,76,69,65,70,67,63,62,66,60,62,66,61,59,64,68,75,111,103,38,42,36,38,31,52,28,50,85,36,52,64,47,75,51,76,38,61,56,85,33,28,38,50,54,47,50,56,50,45,29,60,75,63,71,37,79,83,57,85,77,56,40,41,22,49,84,92,42,72,56,62,53,82,39,48,49,62,78,73,36,92,45,91,82,47,61,41,60,36,35,43,25,40,58,45,59,58,50,32,51,51,51,42,38,46,45,28,24,42,73,60,62,55,57,76,50,86,94,49,79,79,31,58,42,29,58,72,64,44,60,36,43,50,63,49,42,64,69,27,49,67,72,85,75,74,73,77,68,74,75,68,79,66,73,70,74,79,75,76,73,69,77,70,63,70,71,65,63,65,61,62,66,62,59,64,67,74,110

pLDDT: mean 71.47, std 26.14, range [23.03, 97.81]